Protein AF-A0A2G9SBD7-F1 (afdb_monomer_lite)

Secondary structure (DSSP, 8-state):
-HHHHHTTS-TTT-HHHHHHHHHHHHHTT-HHHHHHHHHHHHHHHHHTT--HHHHHHHHHHHHHHHHH---S-HHHHHHHHHHHHHHHHHHHHHHHHHHHTTT-HHHHHHHHHHHHT-TTGGGTS-HHHHHHHHHHHHHHTT-HHHHHHHHHHHHHH-TTS-GGGTS-HHHHHHHHHHTT--TT---S----------------PPPP-----

Structure (mmCIF, N/CA/C/O backbone):
data_AF-A0A2G9SBD7-F1
#
_entry.id   AF-A0A2G9SBD7-F1
#
loop_
_atom_site.group_PDB
_atom_site.id
_atom_site.type_symbol
_atom_site.label_atom_id
_atom_site.label_alt_id
_atom_site.label_comp_id
_atom_site.label_asym_id
_atom_site.label_entity_id
_atom_site.label_seq_id
_atom_site.pdbx_PDB_ins_code
_atom_site.Cartn_x
_atom_site.Cartn_y
_atom_site.Cartn_z
_atom_site.occupancy
_atom_site.B_iso_or_equiv
_atom_site.auth_seq_id
_atom_site.auth_comp_id
_atom_site.auth_asym_id
_atom_site.auth_atom_id
_atom_site.pdbx_PDB_model_num
ATOM 1 N N . MET A 1 1 ? 3.405 -6.764 -28.805 1.00 48.47 1 MET A N 1
ATOM 2 C CA . MET A 1 1 ? 2.105 -7.454 -28.969 1.00 48.47 1 MET A CA 1
ATOM 3 C C . MET A 1 1 ? 1.976 -8.671 -28.053 1.00 48.47 1 MET A C 1
ATOM 5 O O . MET A 1 1 ? 0.979 -8.729 -27.358 1.00 48.47 1 MET A O 1
ATOM 9 N N . ALA A 1 2 ? 2.971 -9.563 -27.932 1.00 46.06 2 ALA A N 1
ATOM 10 C CA . ALA A 1 2 ? 2.896 -10.705 -27.001 1.00 46.06 2 ALA A CA 1
ATOM 11 C C . ALA A 1 2 ? 2.765 -10.319 -25.509 1.00 46.06 2 ALA A C 1
ATOM 13 O O . ALA A 1 2 ? 2.029 -10.956 -24.771 1.00 46.06 2 ALA A O 1
ATOM 14 N N . ALA A 1 3 ? 3.420 -9.249 -25.055 1.00 46.59 3 ALA A N 1
ATOM 15 C CA . ALA A 1 3 ? 3.433 -8.906 -23.633 1.00 46.59 3 ALA A CA 1
ATOM 16 C C . ALA A 1 3 ? 2.100 -8.354 -23.081 1.00 46.59 3 ALA A C 1
ATOM 18 O O . ALA A 1 3 ? 1.811 -8.567 -21.911 1.00 46.59 3 ALA A O 1
ATOM 19 N N . ASN A 1 4 ? 1.254 -7.739 -23.919 1.00 51.06 4 ASN A N 1
ATOM 20 C CA . ASN A 1 4 ? -0.097 -7.320 -23.512 1.00 51.06 4 ASN A CA 1
ATOM 21 C C . ASN A 1 4 ? -1.028 -8.531 -23.326 1.00 51.06 4 ASN A C 1
ATOM 23 O O . ASN A 1 4 ? -1.905 -8.501 -22.476 1.00 51.06 4 ASN A O 1
ATOM 27 N N . TYR A 1 5 ? -0.810 -9.610 -24.086 1.00 50.88 5 TYR A N 1
ATOM 28 C CA . TYR A 1 5 ? -1.532 -10.876 -23.925 1.00 50.88 5 TYR A CA 1
ATOM 29 C C . TYR A 1 5 ? -1.072 -11.641 -22.672 1.00 50.88 5 TYR A C 1
ATOM 31 O O . TYR A 1 5 ? -1.877 -12.239 -21.970 1.00 50.88 5 TYR A O 1
ATOM 39 N N . LEU A 1 6 ? 0.215 -11.566 -22.321 1.00 51.47 6 LEU A N 1
ATOM 40 C CA . LEU A 1 6 ? 0.733 -12.187 -21.096 1.00 51.47 6 LEU A CA 1
ATOM 41 C C . LEU A 1 6 ? 0.282 -11.459 -19.813 1.00 51.47 6 LEU A C 1
ATOM 43 O O . LEU A 1 6 ? 0.229 -12.082 -18.761 1.00 51.47 6 LEU A O 1
ATOM 47 N N . GLN A 1 7 ? -0.081 -10.172 -19.899 1.00 52.84 7 GLN A N 1
ATOM 48 C CA . GLN A 1 7 ? -0.697 -9.426 -18.791 1.00 52.84 7 GLN A CA 1
ATOM 49 C C . GLN A 1 7 ? -2.139 -9.869 -18.492 1.00 52.84 7 GLN A C 1
ATOM 51 O O . GLN A 1 7 ? -2.590 -9.678 -17.370 1.00 52.84 7 GLN A O 1
ATOM 56 N N . SER A 1 8 ? -2.843 -10.466 -19.464 1.00 56.19 8 SER A N 1
ATOM 57 C CA . SER A 1 8 ? -4.173 -11.068 -19.259 1.00 56.19 8 SER A CA 1
ATOM 58 C C . SER A 1 8 ? -4.131 -12.521 -18.774 1.00 56.19 8 SER A C 1
ATOM 60 O O . SER A 1 8 ? -5.180 -13.104 -18.522 1.00 56.19 8 SER A O 1
ATOM 62 N N . LEU A 1 9 ? -2.940 -13.119 -18.679 1.00 58.22 9 LEU A N 1
ATOM 63 C CA . LEU A 1 9 ? -2.756 -14.457 -18.124 1.00 58.22 9 LEU A CA 1
ATOM 64 C C . LEU A 1 9 ? -2.473 -14.374 -16.628 1.00 58.22 9 LEU A C 1
ATOM 66 O O . LEU A 1 9 ? -1.978 -13.362 -16.136 1.00 58.22 9 LEU A O 1
ATOM 70 N N . ASP A 1 10 ? -2.723 -15.477 -15.932 1.00 64.06 10 ASP A N 1
ATOM 71 C CA . ASP A 1 10 ? -2.512 -15.639 -14.495 1.00 64.06 10 ASP A CA 1
ATOM 72 C C . ASP A 1 10 ? -1.005 -15.762 -14.170 1.00 64.06 10 ASP A C 1
ATOM 74 O O . ASP A 1 10 ? -0.499 -16.778 -13.690 1.00 64.06 10 ASP A O 1
ATOM 78 N N . TRP A 1 11 ? -0.229 -14.727 -14.514 1.00 64.31 11 TRP A N 1
ATOM 79 C CA . TRP A 1 11 ? 1.237 -14.715 -14.462 1.00 64.31 11 TRP A CA 1
ATOM 80 C C . TRP A 1 11 ? 1.768 -14.995 -13.054 1.00 64.31 11 TRP A C 1
ATOM 82 O O . TRP A 1 11 ? 2.883 -15.477 -12.895 1.00 64.31 11 TRP A O 1
ATOM 92 N N . ARG A 1 12 ? 0.970 -14.744 -12.016 1.00 64.12 12 ARG A N 1
ATOM 93 C CA . ARG A 1 12 ? 1.341 -15.028 -10.631 1.00 64.12 12 ARG A CA 1
ATOM 94 C C . ARG A 1 12 ? 1.384 -16.530 -10.317 1.00 64.12 12 ARG A C 1
ATOM 96 O O . ARG A 1 12 ? 2.199 -16.940 -9.491 1.00 64.12 12 ARG A O 1
ATOM 103 N N . GLN A 1 13 ? 0.538 -17.335 -10.962 1.00 64.75 13 GLN A N 1
ATOM 104 C CA . GLN A 1 13 ? 0.494 -18.796 -10.796 1.00 64.75 13 GLN A CA 1
ATOM 105 C C . GLN A 1 13 ? 1.665 -19.487 -11.507 1.00 64.75 13 GLN A C 1
ATOM 107 O O . GLN A 1 13 ? 2.065 -20.581 -11.113 1.00 64.75 13 GLN A O 1
ATOM 112 N N . ASP A 1 14 ? 2.244 -18.838 -12.524 1.00 73.81 14 ASP A N 1
ATOM 113 C CA . ASP A 1 14 ? 3.316 -19.414 -13.327 1.00 73.81 14 ASP A CA 1
ATOM 114 C C . ASP A 1 14 ? 4.569 -18.512 -13.391 1.00 73.81 14 ASP A C 1
ATOM 116 O O . ASP A 1 14 ? 4.667 -17.602 -14.227 1.00 73.81 14 ASP A O 1
ATOM 120 N N . PRO A 1 15 ? 5.601 -18.809 -12.573 1.00 79.12 15 PRO A N 1
ATOM 121 C CA . PRO A 1 15 ? 6.900 -18.143 -12.642 1.00 79.12 15 PRO A CA 1
ATOM 122 C C . PRO A 1 15 ? 7.546 -18.180 -14.037 1.00 79.12 15 PRO A C 1
ATOM 124 O O . PRO A 1 15 ? 8.384 -17.329 -14.349 1.00 79.12 15 PRO A O 1
ATOM 127 N N . TYR A 1 16 ? 7.182 -19.145 -14.889 1.00 82.25 16 TYR A N 1
ATOM 128 C CA . TYR A 1 16 ? 7.644 -19.216 -16.272 1.00 82.25 16 TYR A CA 1
ATOM 129 C C . TYR A 1 16 ? 7.102 -18.054 -17.116 1.00 82.25 16 TYR A C 1
ATOM 131 O O . TYR A 1 16 ? 7.865 -17.444 -17.870 1.00 82.25 16 TYR A O 1
ATOM 139 N N . ILE A 1 17 ? 5.828 -17.677 -16.946 1.00 81.81 17 ILE A N 1
ATOM 140 C CA . ILE A 1 17 ? 5.220 -16.526 -17.634 1.00 81.81 17 ILE A CA 1
ATOM 141 C C . ILE A 1 17 ? 5.931 -15.235 -17.225 1.00 81.81 17 ILE A C 1
ATOM 143 O O . ILE A 1 17 ? 6.362 -14.473 -18.093 1.00 81.81 17 ILE A O 1
ATOM 147 N N . VAL A 1 18 ? 6.139 -15.021 -15.922 1.00 83.06 18 VAL A N 1
ATOM 148 C CA . VAL A 1 18 ? 6.858 -13.844 -15.398 1.00 83.06 18 VAL A CA 1
ATOM 149 C C . VAL A 1 18 ? 8.268 -13.759 -15.976 1.00 83.06 18 VAL A C 1
ATOM 151 O O . VAL A 1 18 ? 8.665 -12.722 -16.511 1.00 83.06 18 VAL A O 1
ATOM 154 N N . ASN A 1 19 ? 9.019 -14.863 -15.938 1.00 86.62 19 ASN A N 1
ATOM 155 C CA . ASN A 1 19 ? 10.378 -14.913 -16.477 1.00 86.62 19 ASN A CA 1
ATOM 156 C C . ASN A 1 19 ? 10.419 -14.643 -17.984 1.00 86.62 19 ASN A C 1
ATOM 158 O O . ASN A 1 19 ? 11.332 -13.963 -18.465 1.00 86.62 19 ASN A O 1
ATOM 162 N N . ASN A 1 20 ? 9.429 -15.126 -18.735 1.00 87.94 20 ASN A N 1
ATOM 163 C CA . ASN A 1 20 ? 9.311 -14.835 -20.157 1.00 87.94 20 ASN A CA 1
ATOM 164 C C . ASN A 1 20 ? 9.027 -13.353 -20.406 1.00 87.94 20 ASN A C 1
ATOM 166 O O . ASN A 1 20 ? 9.715 -12.757 -21.232 1.00 87.94 20 ASN A O 1
ATOM 170 N N . ILE A 1 21 ? 8.096 -12.731 -19.674 1.00 87.06 21 ILE A N 1
ATOM 171 C CA . ILE A 1 21 ? 7.811 -11.288 -19.776 1.00 87.06 21 ILE A CA 1
ATOM 172 C C . ILE A 1 21 ? 9.082 -10.471 -19.509 1.00 87.06 21 ILE A C 1
ATOM 174 O O . ILE A 1 21 ? 9.465 -9.633 -20.334 1.00 87.06 21 ILE A O 1
ATOM 178 N N . ILE A 1 22 ? 9.779 -10.761 -18.403 1.00 90.06 22 ILE A N 1
ATOM 179 C CA . ILE A 1 22 ? 11.048 -10.109 -18.047 1.00 90.06 22 ILE A CA 1
ATOM 180 C C . ILE A 1 22 ? 12.065 -10.285 -19.179 1.00 90.06 22 ILE A C 1
ATOM 182 O O . ILE A 1 22 ? 12.686 -9.314 -19.621 1.00 90.06 22 ILE A O 1
ATOM 186 N N . THR A 1 23 ? 12.211 -11.508 -19.694 1.00 91.12 23 THR A N 1
ATOM 187 C CA . THR A 1 23 ? 13.149 -11.829 -20.776 1.00 91.12 23 THR A CA 1
ATOM 188 C C . THR A 1 23 ? 12.814 -11.077 -22.062 1.00 91.12 23 THR A C 1
ATOM 190 O O . THR A 1 23 ? 13.716 -10.509 -22.683 1.00 91.12 23 THR A O 1
ATOM 193 N N . PHE A 1 24 ? 11.541 -11.038 -22.464 1.00 90.81 24 PHE A N 1
ATOM 194 C CA . PHE A 1 24 ? 11.093 -10.361 -23.679 1.00 90.81 24 PHE A CA 1
ATOM 195 C C . PHE A 1 24 ? 11.360 -8.861 -23.616 1.00 90.81 24 PHE A C 1
ATOM 197 O O . PHE A 1 24 ? 11.975 -8.318 -24.537 1.00 90.81 24 PHE A O 1
ATOM 204 N N . TYR A 1 25 ? 10.972 -8.192 -22.528 1.00 91.44 25 TYR A N 1
ATOM 205 C CA . TYR A 1 25 ? 11.198 -6.753 -22.401 1.00 91.44 25 TYR A CA 1
ATOM 206 C C . TYR A 1 25 ? 12.677 -6.395 -22.241 1.00 91.44 25 TYR A C 1
ATOM 208 O O . TYR A 1 25 ? 13.140 -5.421 -22.838 1.00 91.44 25 TYR A O 1
ATOM 216 N N . THR A 1 26 ? 13.448 -7.214 -21.519 1.00 90.50 26 THR A N 1
ATOM 217 C CA . THR A 1 26 ? 14.895 -7.002 -21.360 1.00 90.50 26 THR A CA 1
ATOM 218 C C . THR A 1 26 ? 15.625 -7.145 -22.696 1.00 90.50 26 THR A C 1
ATOM 220 O O . THR A 1 26 ? 16.386 -6.256 -23.082 1.00 90.50 26 THR A O 1
ATOM 223 N N . LYS A 1 27 ? 15.365 -8.225 -23.452 1.00 91.06 27 LYS A N 1
ATOM 224 C CA . LYS A 1 27 ? 15.969 -8.440 -24.781 1.00 91.06 27 LYS A CA 1
ATOM 225 C C . LYS A 1 27 ? 15.504 -7.398 -25.799 1.00 91.06 27 LYS A C 1
ATOM 227 O O . LYS A 1 27 ? 16.307 -6.942 -26.609 1.00 91.06 27 LYS A O 1
ATOM 232 N N . GLY A 1 28 ? 14.239 -6.987 -25.721 1.00 89.81 28 GLY A N 1
ATOM 233 C CA . GLY A 1 28 ? 13.653 -5.932 -26.550 1.00 89.81 28 GLY A CA 1
ATOM 234 C C . GLY A 1 28 ? 14.074 -4.509 -26.171 1.00 89.81 28 GLY A C 1
ATOM 235 O O . GLY A 1 28 ? 13.681 -3.573 -26.860 1.00 89.81 28 GLY A O 1
ATOM 236 N N . ARG A 1 29 ? 14.868 -4.328 -25.101 1.00 89.31 29 ARG A N 1
ATOM 237 C CA . ARG A 1 29 ? 15.291 -3.020 -24.559 1.00 89.31 29 ARG A CA 1
ATOM 238 C C . ARG A 1 29 ? 14.127 -2.082 -24.201 1.00 89.31 29 ARG A C 1
ATOM 240 O O . ARG A 1 29 ? 14.303 -0.867 -24.179 1.00 89.31 29 ARG A O 1
ATOM 247 N N . ALA A 1 30 ? 12.967 -2.644 -23.877 1.00 92.88 30 ALA A N 1
ATOM 248 C CA . ALA A 1 30 ? 11.757 -1.914 -23.506 1.00 92.88 30 ALA A CA 1
ATOM 249 C C . ALA A 1 30 ? 11.595 -1.895 -21.976 1.00 92.88 30 ALA A C 1
ATOM 251 O O . ALA A 1 30 ? 10.699 -2.520 -21.408 1.00 92.88 30 ALA A O 1
ATOM 252 N N . LEU A 1 31 ? 12.540 -1.241 -21.294 1.00 93.44 31 LEU A N 1
ATOM 253 C CA . LEU A 1 31 ? 12.602 -1.205 -19.826 1.00 93.44 31 LEU A CA 1
ATOM 254 C C . LEU A 1 31 ? 11.488 -0.361 -19.194 1.00 93.44 31 LEU A C 1
ATOM 256 O O . LEU A 1 31 ? 11.118 -0.597 -18.051 1.00 93.44 31 LEU A O 1
ATOM 260 N N . ASP A 1 32 ? 10.939 0.595 -19.934 1.00 92.50 32 ASP A N 1
ATOM 261 C CA . ASP A 1 32 ? 9.762 1.367 -19.545 1.00 92.50 32 ASP A CA 1
ATOM 262 C C . ASP A 1 32 ? 8.513 0.479 -19.441 1.00 92.50 32 ASP A C 1
ATO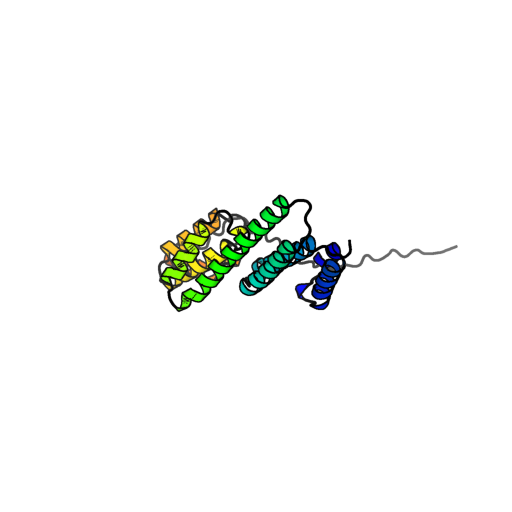M 264 O O . ASP A 1 32 ? 7.769 0.566 -18.466 1.00 92.50 32 ASP A O 1
ATOM 268 N N . LEU A 1 33 ? 8.329 -0.439 -20.393 1.00 92.56 33 LEU A N 1
ATOM 269 C CA . LEU A 1 33 ? 7.243 -1.421 -20.354 1.00 92.56 33 LEU A CA 1
ATOM 270 C C . LEU A 1 33 ? 7.463 -2.471 -19.259 1.00 92.56 33 LEU A C 1
ATOM 272 O O . LEU A 1 33 ? 6.511 -2.878 -18.594 1.00 92.56 33 LEU A O 1
ATOM 276 N N . LEU A 1 34 ? 8.719 -2.871 -19.023 1.00 94.12 34 LEU A N 1
ATOM 277 C CA . LEU A 1 34 ? 9.063 -3.752 -17.905 1.00 94.12 34 LEU A CA 1
ATOM 278 C C . LEU A 1 34 ? 8.777 -3.097 -16.548 1.00 94.12 34 LEU A C 1
ATOM 280 O O . LEU A 1 34 ? 8.286 -3.763 -15.640 1.00 94.12 34 LEU A O 1
ATOM 284 N N . ALA A 1 35 ? 9.041 -1.796 -16.410 1.00 95.25 35 ALA A N 1
ATOM 285 C CA . ALA A 1 35 ? 8.687 -1.058 -15.204 1.00 95.25 35 ALA A CA 1
ATOM 286 C C . ALA A 1 35 ? 7.173 -1.040 -14.967 1.00 95.25 35 ALA A C 1
ATOM 288 O O . ALA A 1 35 ? 6.736 -1.279 -13.845 1.00 95.25 35 ALA A O 1
ATOM 289 N N . GLY A 1 36 ? 6.380 -0.825 -16.023 1.00 93.81 36 GLY A N 1
ATOM 290 C CA . GLY A 1 36 ? 4.919 -0.898 -15.944 1.00 93.81 36 GLY A CA 1
ATOM 291 C C . GLY A 1 36 ? 4.411 -2.285 -15.539 1.00 93.81 36 GLY A C 1
ATOM 292 O O . GLY A 1 36 ? 3.465 -2.389 -14.766 1.00 93.81 36 GLY A O 1
ATOM 293 N N . PHE A 1 37 ? 5.069 -3.355 -15.995 1.00 92.62 37 PHE A N 1
ATOM 294 C CA . PHE A 1 37 ? 4.758 -4.711 -15.539 1.00 92.62 37 PHE A CA 1
ATOM 295 C C . PHE A 1 37 ? 5.019 -4.886 -14.037 1.00 92.62 37 PHE A C 1
ATOM 297 O O . PHE A 1 37 ? 4.147 -5.371 -13.328 1.00 92.62 37 PHE A O 1
ATOM 304 N N . TYR A 1 38 ? 6.171 -4.440 -13.529 1.00 95.56 38 TYR A N 1
ATOM 305 C CA . TYR A 1 38 ? 6.454 -4.508 -12.093 1.00 95.56 38 TYR A CA 1
ATOM 306 C C . TYR A 1 38 ? 5.504 -3.649 -11.241 1.00 95.56 38 TYR A C 1
ATOM 308 O O . TYR A 1 38 ? 5.141 -4.071 -10.146 1.00 95.56 38 TYR A O 1
ATOM 316 N N . ASP A 1 39 ? 5.073 -2.482 -11.728 1.00 95.38 39 ASP A N 1
ATOM 317 C CA . ASP A 1 39 ? 4.059 -1.658 -11.049 1.00 95.38 39 ASP A CA 1
ATOM 318 C C . ASP A 1 39 ? 2.701 -2.382 -10.983 1.00 95.38 39 ASP A C 1
ATOM 320 O O . ASP A 1 39 ? 2.074 -2.436 -9.928 1.00 95.38 39 ASP A O 1
ATOM 324 N N . ALA A 1 40 ? 2.288 -3.046 -12.070 1.00 92.56 40 ALA A N 1
ATOM 325 C CA . ALA A 1 40 ? 1.096 -3.896 -12.067 1.00 92.56 40 ALA A CA 1
ATOM 326 C C . ALA A 1 40 ? 1.230 -5.078 -11.091 1.00 92.56 40 ALA A C 1
ATOM 328 O O . ALA A 1 40 ? 0.286 -5.385 -10.364 1.00 92.56 40 ALA A O 1
ATOM 329 N N . CYS A 1 41 ? 2.413 -5.700 -11.010 1.00 91.50 41 CYS A N 1
ATOM 330 C CA . CYS A 1 41 ? 2.670 -6.741 -10.018 1.00 91.50 41 CYS A CA 1
ATOM 331 C C . CYS A 1 41 ? 2.518 -6.219 -8.588 1.00 91.50 41 CYS A C 1
ATOM 333 O O . CYS A 1 41 ? 1.941 -6.903 -7.745 1.00 91.50 41 CYS A O 1
ATOM 335 N N . ALA A 1 42 ? 3.028 -5.015 -8.313 1.00 95.25 42 ALA A N 1
ATOM 336 C CA . ALA A 1 42 ? 2.888 -4.388 -7.008 1.00 95.25 42 ALA A CA 1
ATOM 337 C C . ALA A 1 42 ? 1.420 -4.134 -6.657 1.00 95.25 42 ALA A C 1
ATOM 339 O O . ALA A 1 42 ? 1.023 -4.433 -5.533 1.00 95.25 42 ALA A O 1
ATOM 340 N N . GLN A 1 43 ? 0.618 -3.654 -7.614 1.00 93.88 43 GLN A N 1
ATOM 341 C CA . GLN A 1 43 ? -0.805 -3.428 -7.372 1.00 93.88 43 GLN A CA 1
ATOM 342 C C . GLN A 1 43 ? -1.565 -4.713 -7.060 1.00 93.88 43 GLN A C 1
ATOM 344 O O . GLN A 1 43 ? -2.289 -4.756 -6.076 1.00 93.88 43 GLN A O 1
ATOM 349 N N . VAL A 1 44 ? -1.328 -5.800 -7.799 1.00 91.62 44 VAL A N 1
ATOM 350 C CA . VAL A 1 44 ? -1.950 -7.100 -7.483 1.00 91.62 44 VAL A CA 1
ATOM 351 C C . VAL A 1 44 ? -1.560 -7.576 -6.078 1.00 91.62 44 VAL A C 1
ATOM 353 O O . VAL A 1 44 ? -2.406 -8.039 -5.317 1.00 91.62 44 VAL A O 1
ATOM 356 N N . GLU A 1 45 ? -0.285 -7.445 -5.691 1.00 93.38 45 GLU A N 1
ATOM 357 C CA . GLU A 1 45 ? 0.163 -7.781 -4.331 1.00 93.38 45 GLU A CA 1
ATOM 358 C C . GLU A 1 45 ? -0.549 -6.960 -3.244 1.00 93.38 45 GLU A C 1
ATOM 360 O O . GLU A 1 45 ? -0.836 -7.501 -2.175 1.00 93.38 45 GLU A O 1
ATOM 365 N N . ILE A 1 46 ? -0.857 -5.688 -3.507 1.00 94.88 46 ILE A N 1
ATOM 366 C CA . ILE A 1 46 ? -1.595 -4.805 -2.592 1.00 94.88 46 ILE A CA 1
ATOM 367 C C . ILE A 1 46 ? -3.082 -5.177 -2.561 1.00 94.88 46 ILE A C 1
ATOM 369 O O . ILE A 1 46 ? -3.627 -5.446 -1.488 1.00 94.88 46 ILE A O 1
ATOM 373 N N . ASP A 1 47 ? -3.725 -5.223 -3.724 1.00 90.69 47 ASP A N 1
ATOM 374 C CA . ASP A 1 47 ? -5.175 -5.322 -3.854 1.00 90.69 47 ASP A CA 1
ATOM 375 C C . ASP A 1 47 ? -5.712 -6.699 -3.455 1.00 90.69 47 ASP A C 1
ATOM 377 O O . ASP A 1 47 ? -6.677 -6.806 -2.692 1.00 90.69 47 ASP A O 1
ATOM 381 N N . GLU A 1 48 ? -5.069 -7.763 -3.924 1.00 87.75 48 GLU A N 1
ATOM 382 C CA . GLU A 1 48 ? -5.575 -9.122 -3.732 1.00 87.75 48 GLU A CA 1
ATOM 383 C C . GLU A 1 48 ? -4.986 -9.796 -2.491 1.00 87.75 48 GLU A C 1
ATOM 385 O O . GLU A 1 48 ? -5.652 -10.602 -1.842 1.00 87.75 48 GLU A O 1
ATOM 390 N N . TYR A 1 49 ? -3.743 -9.462 -2.131 1.00 89.81 49 TYR A N 1
ATOM 391 C CA . TYR A 1 49 ? -2.991 -10.202 -1.109 1.00 89.81 49 TYR A CA 1
ATOM 392 C C . TYR A 1 49 ? -2.578 -9.368 0.099 1.00 89.81 49 TYR A C 1
ATOM 394 O O . TYR A 1 49 ? -2.047 -9.931 1.060 1.00 89.81 49 TYR A O 1
ATOM 402 N N . GLN A 1 50 ? -2.787 -8.049 0.065 1.00 94.31 50 GLN A N 1
ATOM 403 C CA . GLN A 1 50 ? -2.373 -7.119 1.122 1.00 94.31 50 GLN A CA 1
ATOM 404 C C . GLN A 1 50 ? -0.885 -7.276 1.510 1.00 94.31 50 GLN A C 1
ATOM 406 O O . GLN A 1 50 ? -0.480 -7.043 2.659 1.00 94.31 50 GLN A O 1
ATOM 411 N N . ASN A 1 51 ? -0.057 -7.718 0.556 1.00 95.69 51 ASN A N 1
ATOM 412 C CA . ASN A 1 51 ? 1.344 -8.073 0.752 1.00 95.69 51 ASN A CA 1
ATOM 413 C C . ASN A 1 51 ? 2.254 -6.917 0.332 1.00 95.69 51 ASN A C 1
ATOM 415 O O . ASN A 1 51 ? 2.883 -6.908 -0.730 1.00 95.69 51 ASN A O 1
ATOM 419 N N . TYR A 1 52 ? 2.329 -5.929 1.215 1.00 97.69 52 TYR A N 1
ATOM 420 C CA . TYR A 1 52 ? 3.102 -4.715 0.998 1.00 97.69 52 TYR A CA 1
ATOM 421 C C . TYR A 1 52 ? 4.611 -4.976 0.877 1.00 97.69 52 TYR A C 1
ATOM 423 O O . TYR A 1 52 ? 5.292 -4.270 0.139 1.00 97.69 52 TYR A O 1
ATOM 431 N N . GLU A 1 53 ? 5.157 -6.009 1.526 1.00 97.69 53 GLU A N 1
ATOM 432 C CA . GLU A 1 53 ? 6.559 -6.411 1.369 1.00 97.69 53 GLU A CA 1
ATOM 433 C C . GLU A 1 53 ? 6.896 -6.854 -0.056 1.00 97.69 53 GLU A C 1
ATOM 435 O O . GLU A 1 53 ? 7.925 -6.446 -0.605 1.00 97.69 53 GLU A O 1
ATOM 440 N N . LYS A 1 54 ? 6.044 -7.683 -0.669 1.00 95.69 54 LYS A N 1
ATOM 441 C CA . LYS A 1 54 ? 6.235 -8.092 -2.065 1.00 95.69 54 LYS A CA 1
ATOM 442 C C . LYS A 1 54 ? 6.000 -6.931 -3.021 1.00 95.69 54 LYS A C 1
ATOM 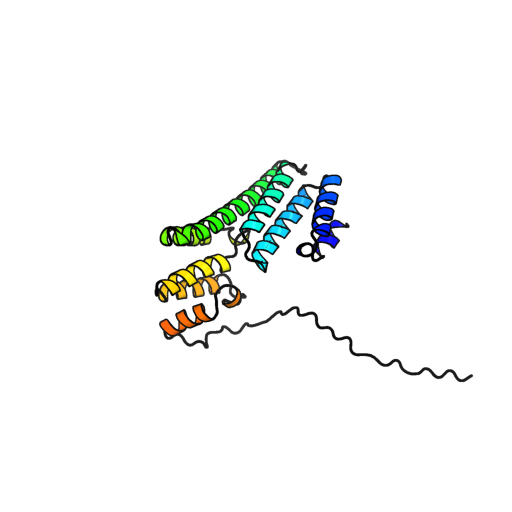444 O O . LYS A 1 54 ? 6.796 -6.751 -3.944 1.00 95.69 54 LYS A O 1
ATOM 449 N N . ALA A 1 55 ? 4.986 -6.107 -2.755 1.00 97.50 55 ALA A N 1
ATOM 450 C CA . ALA A 1 55 ? 4.744 -4.887 -3.516 1.00 97.50 55 ALA A CA 1
ATOM 451 C C . ALA A 1 55 ? 5.965 -3.954 -3.489 1.00 97.50 55 ALA A C 1
ATOM 453 O O . ALA A 1 55 ? 6.410 -3.487 -4.534 1.00 97.50 55 ALA A O 1
ATOM 454 N N . LEU A 1 56 ? 6.596 -3.769 -2.324 1.00 98.44 56 LEU A N 1
ATOM 455 C CA . LEU A 1 56 ? 7.830 -2.994 -2.183 1.00 98.44 56 LEU A CA 1
ATOM 456 C C . LEU A 1 56 ? 8.969 -3.550 -3.053 1.00 98.44 56 LEU A C 1
ATOM 458 O O . LEU A 1 56 ? 9.708 -2.781 -3.675 1.00 98.44 56 LEU A O 1
ATOM 462 N N . GLY A 1 57 ? 9.114 -4.877 -3.102 1.00 97.56 57 GLY A N 1
ATOM 463 C CA . GLY A 1 57 ? 10.079 -5.547 -3.974 1.00 97.56 57 GLY A CA 1
ATOM 464 C C . GLY A 1 57 ? 9.823 -5.247 -5.452 1.00 97.56 57 GLY A C 1
ATOM 465 O O . GLY A 1 57 ? 10.736 -4.819 -6.159 1.00 97.56 57 GLY A O 1
ATOM 466 N N . ALA A 1 58 ? 8.575 -5.390 -5.899 1.00 96.12 58 ALA A N 1
ATOM 467 C CA . ALA A 1 58 ? 8.177 -5.115 -7.276 1.00 96.12 58 ALA A CA 1
ATOM 468 C C . ALA A 1 58 ? 8.365 -3.632 -7.654 1.00 96.12 58 ALA A C 1
ATOM 470 O O . ALA A 1 58 ? 9.029 -3.339 -8.648 1.00 96.12 58 ALA A O 1
ATOM 471 N N . LEU A 1 59 ? 7.915 -2.685 -6.822 1.00 98.12 59 LEU A N 1
ATOM 472 C CA . LEU A 1 59 ? 8.134 -1.243 -7.036 1.00 98.12 59 LEU A CA 1
ATOM 473 C C . LEU A 1 59 ? 9.629 -0.888 -7.109 1.00 98.12 59 LEU A C 1
ATOM 475 O O . LEU A 1 59 ? 10.041 -0.019 -7.878 1.00 98.12 59 LEU A O 1
ATOM 479 N N . THR A 1 60 ? 10.475 -1.585 -6.344 1.00 98.31 60 THR A N 1
ATOM 480 C CA . THR A 1 60 ? 11.932 -1.388 -6.394 1.00 98.31 60 THR A CA 1
ATOM 481 C C . THR A 1 60 ? 12.509 -1.825 -7.744 1.00 98.31 60 THR A C 1
ATOM 483 O 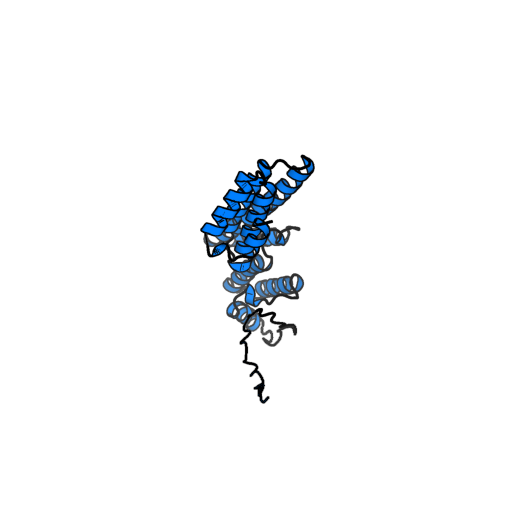O . THR A 1 60 ? 13.369 -1.135 -8.299 1.00 98.31 60 THR A O 1
ATOM 486 N N . GLU A 1 61 ? 12.038 -2.941 -8.303 1.00 97.56 61 GLU A N 1
ATOM 487 C CA . GLU A 1 61 ? 12.429 -3.372 -9.650 1.00 97.56 61 GLU A CA 1
ATOM 488 C C . GLU A 1 61 ? 11.869 -2.445 -10.738 1.00 97.56 61 GLU A C 1
ATOM 490 O O . GLU A 1 61 ? 12.596 -2.110 -11.680 1.00 97.56 61 GLU A O 1
ATOM 495 N N . ALA A 1 62 ? 10.644 -1.931 -10.573 1.00 97.19 62 ALA A N 1
ATOM 496 C CA . ALA A 1 62 ? 10.074 -0.912 -11.455 1.00 97.19 62 ALA A CA 1
ATOM 497 C C . ALA A 1 62 ? 10.963 0.343 -11.510 1.00 97.19 62 ALA A C 1
ATOM 499 O O . ALA A 1 62 ? 11.364 0.784 -12.591 1.00 97.19 62 ALA A O 1
ATOM 500 N N . TYR A 1 63 ? 11.362 0.864 -10.345 1.00 97.94 63 TYR A N 1
ATOM 501 C CA . TYR A 1 63 ? 12.250 2.024 -10.229 1.00 97.94 63 TYR A CA 1
ATOM 502 C C . TYR A 1 63 ? 13.610 1.798 -10.913 1.00 97.94 63 TYR A C 1
ATOM 504 O O . TYR A 1 63 ? 14.092 2.644 -11.677 1.00 97.94 63 TYR A O 1
ATOM 512 N N . LYS A 1 64 ? 14.233 0.629 -10.692 1.00 97.56 64 LYS A N 1
ATOM 513 C CA . LYS A 1 64 ? 15.503 0.253 -11.343 1.00 97.56 64 LYS A CA 1
ATOM 514 C C . LYS A 1 64 ? 15.375 0.202 -12.864 1.00 97.56 64 LYS A C 1
ATOM 516 O O . LYS A 1 64 ? 1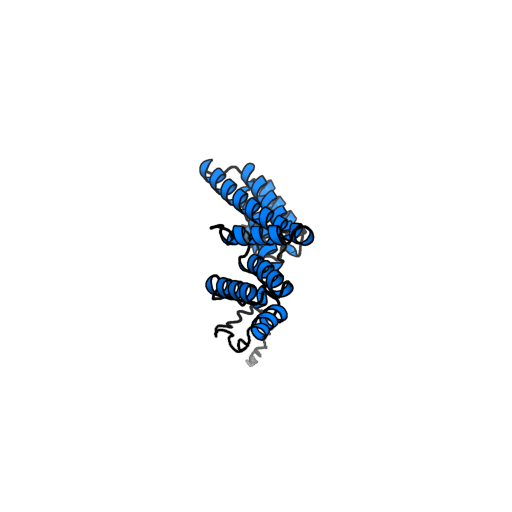6.304 0.615 -13.564 1.00 97.56 64 LYS A O 1
ATOM 521 N N . CYS A 1 65 ? 14.256 -0.312 -13.373 1.00 96.00 65 CYS A N 1
ATOM 522 C CA . CYS A 1 65 ? 13.983 -0.363 -14.806 1.00 96.00 65 CYS A CA 1
ATOM 523 C C . CYS A 1 65 ? 13.849 1.048 -15.389 1.00 96.00 65 CYS A C 1
ATOM 525 O O . CYS A 1 65 ? 14.532 1.355 -16.365 1.00 96.00 65 CYS A O 1
ATOM 527 N N . LEU A 1 66 ? 13.076 1.932 -14.744 1.00 95.94 66 LEU A N 1
ATOM 528 C CA . LEU A 1 66 ? 12.920 3.332 -15.163 1.00 95.94 66 LEU A CA 1
ATOM 529 C C . LEU A 1 66 ? 14.238 4.108 -15.152 1.00 95.94 66 LEU A C 1
ATOM 531 O O . LEU A 1 66 ? 14.499 4.875 -16.072 1.00 95.94 66 LEU A O 1
ATOM 535 N N . THR A 1 67 ? 15.111 3.871 -14.170 1.00 95.88 67 THR A N 1
ATOM 536 C CA . THR A 1 67 ? 16.425 4.542 -14.105 1.00 95.88 67 THR A CA 1
ATOM 537 C C . THR A 1 67 ? 17.297 4.201 -15.320 1.00 95.88 67 THR A C 1
ATOM 539 O O . THR A 1 67 ? 18.090 5.018 -15.781 1.00 95.88 67 THR A O 1
ATOM 542 N N . LYS A 1 68 ? 17.157 2.985 -15.859 1.00 94.75 68 LYS A N 1
ATOM 543 C CA . LYS A 1 68 ? 17.941 2.485 -17.000 1.00 94.75 68 LYS A CA 1
ATOM 544 C C . LYS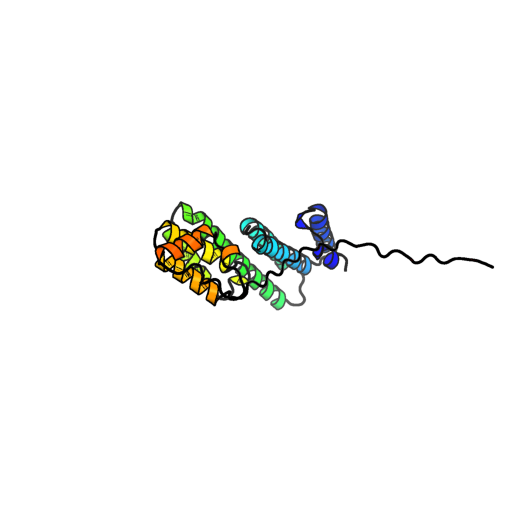 A 1 68 ? 17.230 2.646 -18.347 1.00 94.75 68 LYS A C 1
ATOM 546 O O . LYS A 1 68 ? 17.853 2.430 -19.389 1.00 94.75 68 LYS A O 1
ATOM 551 N N . ALA A 1 69 ? 15.938 2.961 -18.342 1.00 92.94 69 ALA A N 1
ATOM 552 C CA . ALA A 1 69 ? 15.140 3.087 -19.550 1.00 92.94 69 ALA A CA 1
ATOM 553 C C . ALA A 1 69 ? 15.600 4.285 -20.389 1.00 92.94 69 ALA A C 1
ATOM 555 O O . ALA A 1 69 ? 15.923 5.347 -19.866 1.00 92.94 69 ALA A O 1
ATOM 556 N N . LYS A 1 70 ? 15.603 4.120 -21.715 1.00 89.81 70 LYS A N 1
ATOM 557 C CA . LYS A 1 70 ? 15.781 5.236 -22.649 1.00 89.81 70 LYS A CA 1
ATOM 558 C C . LYS A 1 70 ? 14.406 5.792 -22.990 1.00 89.81 70 LYS A C 1
ATOM 560 O O . LYS A 1 70 ? 13.708 5.212 -23.817 1.00 89.81 70 LYS A O 1
ATOM 565 N N . MET A 1 71 ? 14.011 6.868 -22.318 1.00 87.00 71 MET A N 1
ATOM 566 C CA . MET A 1 71 ? 12.708 7.506 -22.534 1.00 87.00 71 MET A CA 1
ATOM 567 C C . MET A 1 71 ? 12.789 8.588 -23.614 1.00 87.00 71 MET A C 1
ATOM 569 O O . MET A 1 71 ? 13.876 8.956 -24.062 1.00 87.00 71 MET A O 1
ATOM 573 N N . ARG A 1 72 ? 11.626 9.074 -24.065 1.00 85.62 72 ARG A N 1
ATOM 574 C CA . ARG A 1 72 ? 11.534 10.080 -25.136 1.00 85.62 72 ARG A CA 1
ATOM 575 C C . ARG A 1 72 ? 12.150 11.412 -24.728 1.00 85.62 72 ARG A C 1
ATOM 577 O O . ARG A 1 72 ? 12.735 12.082 -25.575 1.00 85.62 72 ARG A O 1
ATOM 584 N N . SER A 1 73 ? 12.029 11.772 -23.453 1.00 92.31 73 SER A N 1
ATOM 585 C CA . SER A 1 73 ? 12.672 12.948 -22.885 1.00 92.31 73 SER A CA 1
ATOM 586 C C . SER A 1 73 ? 13.126 12.696 -21.438 1.00 92.31 73 SER A C 1
ATOM 588 O O . SER A 1 73 ? 12.543 11.843 -20.756 1.00 92.31 73 SER A O 1
ATOM 590 N N . PRO A 1 74 ? 14.160 13.415 -20.959 1.00 92.44 74 PRO A N 1
ATOM 591 C CA . PRO A 1 74 ? 14.593 13.357 -19.563 1.00 92.44 74 PRO A CA 1
ATOM 592 C C . PRO A 1 74 ? 13.484 13.738 -18.576 1.00 92.44 74 PRO A C 1
ATOM 594 O O . PRO A 1 74 ? 13.363 13.117 -17.526 1.00 92.44 74 PRO A O 1
ATOM 597 N N . GLU A 1 75 ? 12.631 14.701 -18.931 1.00 94.56 75 GLU A N 1
ATOM 598 C CA . GLU A 1 75 ? 11.536 15.177 -18.079 1.00 94.56 75 GLU A CA 1
ATOM 599 C C . GLU A 1 75 ? 10.461 14.098 -17.881 1.00 94.56 75 GLU A C 1
ATOM 601 O O . GLU A 1 75 ? 9.924 13.942 -16.785 1.00 94.56 75 GLU A O 1
ATOM 606 N N . GLU A 1 76 ? 10.155 13.308 -18.921 1.00 93.06 76 GLU A N 1
ATOM 607 C CA . GLU A 1 76 ? 9.237 12.168 -18.791 1.00 93.06 76 GLU A CA 1
ATOM 608 C C . GLU A 1 76 ? 9.807 11.105 -17.840 1.00 93.06 76 GLU A C 1
ATOM 610 O O . GLU A 1 76 ? 9.075 10.529 -17.030 1.00 93.06 76 GLU A O 1
ATOM 615 N N . GLN A 1 77 ? 11.117 10.861 -17.931 1.00 93.69 77 GLN A N 1
ATOM 616 C CA . GLN A 1 77 ? 11.809 9.909 -17.071 1.00 93.69 77 GLN A CA 1
ATOM 617 C C . GLN A 1 77 ? 11.831 10.371 -15.617 1.00 93.69 77 GLN A C 1
ATOM 619 O O . GLN A 1 77 ? 11.513 9.583 -14.727 1.00 93.69 77 GLN A O 1
ATOM 624 N N . GLU A 1 78 ? 12.148 11.640 -15.376 1.00 95.75 78 GLU A N 1
ATOM 625 C CA . GLU A 1 78 ? 12.150 12.234 -14.041 1.00 95.75 78 GLU A CA 1
ATOM 626 C C . GLU A 1 78 ? 10.756 12.201 -13.409 1.00 95.75 78 GLU A C 1
ATOM 628 O O . GLU A 1 78 ? 10.620 11.790 -12.257 1.00 95.75 78 GLU A O 1
ATOM 633 N N . ARG A 1 79 ? 9.703 12.521 -14.175 1.00 95.69 79 ARG A N 1
ATOM 634 C CA . ARG A 1 79 ? 8.319 12.436 -13.688 1.00 95.69 79 ARG A CA 1
ATOM 635 C C . ARG A 1 79 ? 7.964 11.020 -13.228 1.00 95.69 79 ARG A C 1
ATOM 637 O O . ARG A 1 79 ? 7.502 10.845 -12.106 1.00 95.69 79 ARG A O 1
ATOM 644 N N . LYS A 1 80 ? 8.228 10.005 -14.059 1.00 95.25 80 LYS A N 1
ATOM 645 C CA . LYS A 1 80 ? 7.942 8.597 -13.720 1.00 95.25 80 LYS A CA 1
ATOM 646 C C . LYS A 1 80 ? 8.787 8.091 -12.548 1.00 95.25 80 LYS A C 1
ATOM 648 O O . LYS A 1 80 ? 8.301 7.309 -11.735 1.00 95.25 80 LYS A O 1
ATOM 653 N N . LEU A 1 81 ? 10.048 8.520 -12.449 1.00 97.12 81 LEU A N 1
ATOM 654 C CA . LEU A 1 81 ? 10.904 8.191 -11.306 1.00 97.12 81 LEU A CA 1
ATOM 655 C C . LEU A 1 81 ? 10.380 8.819 -10.014 1.00 97.12 81 LEU A C 1
ATOM 657 O O . LEU A 1 81 ? 10.350 8.132 -8.997 1.00 97.12 81 LEU A O 1
ATOM 661 N N . SER A 1 82 ? 9.927 10.073 -10.067 1.00 96.69 82 SER A N 1
ATOM 662 C CA . SER A 1 82 ? 9.317 10.775 -8.934 1.00 96.69 82 SER A CA 1
ATOM 663 C C . SER A 1 82 ? 8.035 10.081 -8.463 1.00 96.69 82 SER A C 1
ATOM 665 O O . SER A 1 82 ? 7.918 9.735 -7.289 1.00 96.69 82 SER A O 1
ATOM 667 N N . GLU A 1 83 ? 7.126 9.751 -9.388 1.00 96.06 83 GLU A N 1
ATOM 668 C CA . GLU A 1 83 ? 5.910 8.974 -9.094 1.00 96.06 83 GLU A CA 1
ATOM 669 C C . GLU A 1 83 ? 6.253 7.642 -8.404 1.00 96.06 83 GLU A C 1
ATOM 671 O O . GLU A 1 83 ? 5.692 7.296 -7.363 1.00 96.06 83 GLU A O 1
ATOM 676 N N . MET A 1 84 ? 7.231 6.904 -8.936 1.00 96.69 84 MET A N 1
ATOM 677 C CA . MET A 1 84 ? 7.638 5.620 -8.368 1.00 96.69 84 MET A CA 1
ATOM 678 C C . MET A 1 84 ? 8.334 5.765 -7.004 1.00 96.69 84 MET A C 1
ATOM 680 O O . MET A 1 84 ? 8.164 4.929 -6.113 1.00 96.69 84 MET A O 1
ATOM 684 N N . GLN A 1 85 ? 9.094 6.841 -6.803 1.00 97.56 85 GLN A N 1
ATOM 685 C CA . GLN A 1 85 ? 9.729 7.155 -5.526 1.00 97.56 85 GLN A CA 1
ATOM 686 C C . GLN A 1 85 ? 8.702 7.515 -4.444 1.00 97.56 85 GLN A C 1
ATOM 688 O O . GLN A 1 85 ? 8.860 7.083 -3.294 1.00 97.56 85 GLN A O 1
ATOM 693 N N . ASN A 1 86 ? 7.634 8.233 -4.800 1.00 97.50 86 ASN A N 1
ATOM 694 C CA . ASN A 1 86 ? 6.517 8.505 -3.895 1.00 97.50 86 ASN A CA 1
ATOM 695 C C . ASN A 1 86 ? 5.834 7.202 -3.468 1.00 97.50 86 ASN A C 1
ATOM 697 O O . ASN A 1 86 ? 5.755 6.927 -2.268 1.00 97.50 86 ASN A O 1
ATOM 701 N N . LYS A 1 87 ? 5.469 6.333 -4.425 1.00 97.75 87 LYS A N 1
ATOM 702 C CA . LYS A 1 87 ? 4.875 5.015 -4.128 1.00 97.75 87 LYS A CA 1
ATOM 703 C C . LYS A 1 87 ? 5.742 4.191 -3.170 1.00 97.75 87 LYS A C 1
ATOM 705 O O . LYS A 1 87 ? 5.260 3.685 -2.156 1.00 97.75 87 LYS A O 1
ATOM 710 N N . LEU A 1 88 ? 7.048 4.102 -3.446 1.00 98.25 88 LEU A N 1
ATOM 711 C CA . LEU A 1 88 ? 8.015 3.422 -2.575 1.00 98.25 88 LEU A CA 1
ATOM 712 C C . LEU A 1 88 ? 8.030 4.002 -1.157 1.00 98.25 88 LEU A C 1
ATOM 714 O O . LEU A 1 88 ? 8.169 3.255 -0.188 1.00 98.25 88 LEU A O 1
ATOM 718 N N . THR A 1 89 ? 7.924 5.322 -1.027 1.00 98.12 89 THR A N 1
ATOM 719 C CA . THR A 1 89 ? 7.942 6.013 0.267 1.00 98.12 89 THR A CA 1
ATOM 720 C C . THR A 1 89 ? 6.687 5.701 1.078 1.00 98.12 89 THR A C 1
ATOM 722 O O . THR A 1 89 ? 6.807 5.322 2.245 1.00 98.12 89 THR A O 1
ATOM 725 N N . LEU A 1 90 ? 5.507 5.779 0.459 1.00 98.31 90 LEU A N 1
ATOM 726 C CA . LEU A 1 90 ? 4.225 5.460 1.095 1.00 98.31 90 LEU A CA 1
ATOM 727 C C . LEU A 1 90 ? 4.185 4.004 1.578 1.00 98.31 90 LEU A C 1
ATOM 729 O O . LEU A 1 90 ? 3.919 3.745 2.754 1.00 98.31 90 LEU A O 1
ATOM 733 N N . VAL A 1 91 ? 4.560 3.054 0.713 1.00 98.31 91 VAL A N 1
ATOM 734 C CA . VAL A 1 91 ? 4.601 1.623 1.060 1.00 98.31 91 VAL A CA 1
ATOM 735 C C . VAL A 1 91 ? 5.589 1.351 2.195 1.00 98.31 91 VAL A C 1
ATOM 737 O O . VAL A 1 91 ? 5.257 0.642 3.145 1.00 98.31 91 VAL A O 1
ATOM 740 N N . LYS A 1 92 ? 6.792 1.942 2.158 1.00 98.25 92 LYS A N 1
ATOM 741 C CA . LYS A 1 92 ? 7.780 1.793 3.244 1.00 98.25 92 LYS A CA 1
ATOM 742 C C . LYS A 1 92 ? 7.259 2.328 4.572 1.00 98.25 92 LYS A C 1
ATOM 744 O O . LYS A 1 92 ? 7.441 1.665 5.591 1.00 98.25 92 LYS A O 1
ATOM 749 N N . ARG A 1 93 ? 6.621 3.503 4.568 1.00 97.88 93 ARG A N 1
ATOM 750 C CA . ARG A 1 93 ? 6.018 4.093 5.772 1.00 97.88 93 ARG A CA 1
ATOM 751 C C . ARG A 1 93 ? 4.939 3.182 6.346 1.00 97.88 93 ARG A C 1
ATOM 753 O O . ARG A 1 93 ? 4.957 2.925 7.547 1.00 97.88 93 ARG A O 1
ATOM 760 N N . PHE A 1 94 ? 4.067 2.632 5.502 1.00 98.12 94 PHE A N 1
ATOM 761 C CA . PHE A 1 94 ? 3.007 1.736 5.961 1.00 98.12 94 PHE A CA 1
ATOM 762 C C . PHE A 1 94 ? 3.549 0.416 6.531 1.00 98.12 94 PHE A C 1
ATOM 764 O O . PHE A 1 94 ? 3.159 0.006 7.625 1.00 98.12 94 PHE A O 1
ATOM 771 N N . ILE A 1 95 ? 4.516 -0.217 5.856 1.00 97.62 95 ILE A N 1
ATOM 772 C CA . ILE A 1 95 ? 5.204 -1.414 6.373 1.00 97.62 95 ILE A CA 1
ATOM 773 C C . ILE A 1 95 ? 5.863 -1.114 7.721 1.00 97.62 95 ILE A C 1
ATOM 775 O O . ILE A 1 95 ? 5.757 -1.908 8.658 1.00 97.62 95 ILE A O 1
ATOM 779 N N . GLN A 1 96 ? 6.543 0.029 7.831 1.00 96.56 96 GLN A N 1
ATOM 780 C CA . GLN A 1 96 ? 7.211 0.423 9.064 1.00 96.56 96 GLN A CA 1
ATOM 781 C C . GLN A 1 96 ? 6.210 0.608 10.208 1.00 96.56 96 GLN A C 1
ATOM 783 O O . GLN A 1 96 ? 6.457 0.076 11.287 1.00 96.56 96 GLN A O 1
ATOM 788 N N . ALA A 1 97 ? 5.079 1.279 9.965 1.00 96.12 97 ALA A N 1
ATOM 789 C CA . ALA A 1 97 ? 4.015 1.453 10.955 1.00 96.12 97 ALA A CA 1
ATOM 790 C C . ALA A 1 97 ? 3.464 0.101 11.444 1.00 96.12 97 ALA A C 1
ATOM 792 O O . ALA A 1 97 ? 3.342 -0.130 12.648 1.00 96.12 97 ALA A O 1
ATOM 793 N N . ARG A 1 98 ? 3.217 -0.847 10.526 1.00 94.81 98 ARG A N 1
ATOM 794 C CA . ARG A 1 98 ? 2.766 -2.206 10.881 1.00 94.81 98 ARG A CA 1
ATOM 795 C C . ARG A 1 98 ? 3.792 -2.960 11.729 1.00 94.81 98 ARG A C 1
ATOM 797 O O . ARG A 1 98 ? 3.418 -3.625 12.691 1.00 94.81 98 ARG A O 1
ATOM 804 N N . ARG A 1 99 ? 5.084 -2.850 11.402 1.00 94.12 99 ARG A N 1
ATOM 805 C CA . ARG A 1 99 ? 6.169 -3.511 12.153 1.00 94.12 99 ARG A CA 1
ATOM 806 C C . ARG A 1 99 ? 6.399 -2.892 13.523 1.00 94.12 99 ARG A C 1
ATOM 808 O O . ARG A 1 99 ? 6.668 -3.618 14.476 1.00 94.12 99 ARG A O 1
ATOM 815 N N . SER A 1 100 ? 6.304 -1.569 13.636 1.00 93.00 100 SER A N 1
ATOM 816 C CA . SER A 1 100 ? 6.495 -0.884 14.913 1.00 93.00 100 SER A CA 1
ATOM 817 C C . SER A 1 100 ? 5.332 -1.101 15.873 1.00 93.00 100 SER A C 1
ATOM 819 O O . SER A 1 100 ? 5.532 -0.932 17.069 1.00 93.00 100 SER A O 1
ATOM 821 N N . TYR A 1 101 ? 4.158 -1.538 15.404 1.00 92.69 101 TYR A N 1
ATOM 822 C CA . TYR A 1 101 ? 2.973 -1.728 16.246 1.00 92.69 101 TYR A CA 1
ATOM 823 C C . TYR A 1 101 ? 3.198 -2.677 17.438 1.00 92.69 101 TYR A C 1
ATOM 825 O O . TYR A 1 101 ? 2.630 -2.468 18.507 1.00 92.69 101 TYR A O 1
ATOM 833 N N . SER A 1 102 ? 4.053 -3.699 17.313 1.00 90.50 102 SER A N 1
ATOM 834 C CA . SER A 1 102 ? 4.371 -4.590 18.443 1.00 90.50 102 SER A CA 1
ATOM 835 C C . SER A 1 102 ? 5.291 -3.956 19.492 1.00 90.50 102 SER A C 1
ATOM 837 O O . SER A 1 102 ? 5.368 -4.461 20.609 1.00 90.50 102 SER A O 1
ATOM 839 N N . VAL A 1 103 ? 6.007 -2.888 19.132 1.00 93.31 103 VAL A N 1
ATOM 840 C CA . VAL A 1 103 ? 7.002 -2.210 19.977 1.00 93.31 103 VAL A CA 1
ATOM 841 C C . VAL A 1 103 ? 6.420 -0.928 20.567 1.00 93.31 103 VAL A C 1
ATOM 843 O O . VAL A 1 103 ? 6.454 -0.735 21.778 1.00 93.31 103 VAL A O 1
ATOM 846 N N . ASP A 1 104 ? 5.852 -0.080 19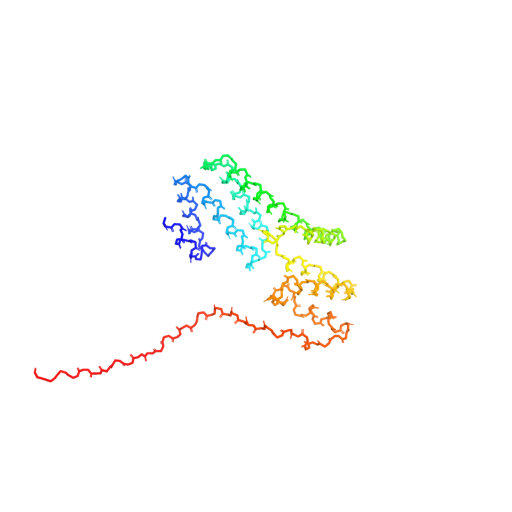.713 1.00 93.31 104 ASP A N 1
ATOM 847 C CA . ASP A 1 104 ? 5.211 1.179 20.067 1.00 93.31 104 ASP A CA 1
ATOM 848 C C . ASP A 1 104 ? 3.906 1.329 19.276 1.00 93.31 104 ASP A C 1
ATOM 850 O O . ASP A 1 104 ? 3.879 1.730 18.107 1.00 93.31 104 ASP A O 1
ATOM 854 N N . LYS A 1 105 ? 2.800 0.981 19.941 1.00 94.12 105 LYS A N 1
ATOM 855 C CA . LYS A 1 105 ? 1.455 1.076 19.367 1.00 94.12 105 LYS A CA 1
ATOM 856 C C . LYS A 1 105 ? 1.057 2.521 19.087 1.00 94.12 105 LYS A C 1
ATOM 858 O O . LYS A 1 105 ? 0.368 2.758 18.105 1.00 94.12 105 LYS A O 1
ATOM 863 N N . GLN A 1 106 ? 1.455 3.470 19.932 1.00 93.19 106 GLN A N 1
ATOM 864 C CA . GLN A 1 106 ? 1.018 4.860 19.788 1.00 93.19 106 GLN A CA 1
ATOM 865 C C . GLN A 1 106 ? 1.699 5.511 18.588 1.00 93.19 106 GLN A C 1
ATOM 867 O O . GLN A 1 106 ? 1.023 6.121 17.761 1.00 93.19 106 GLN A O 1
ATOM 872 N N . GLU A 1 107 ? 3.009 5.308 18.431 1.00 94.25 107 GLU A N 1
ATOM 873 C CA . GLU A 1 107 ? 3.720 5.824 17.260 1.00 94.25 107 GLU A CA 1
ATOM 874 C C . GLU A 1 107 ? 3.247 5.149 15.968 1.00 94.25 107 GLU A C 1
ATOM 876 O O . GLU A 1 107 ? 3.045 5.828 14.965 1.00 94.25 107 GLU A O 1
ATOM 881 N N . ALA A 1 108 ? 2.997 3.834 15.983 1.00 95.44 108 ALA A N 1
ATOM 882 C CA . ALA A 1 108 ? 2.445 3.135 14.822 1.00 95.44 108 ALA A CA 1
ATOM 883 C C . ALA A 1 108 ? 1.100 3.729 14.367 1.00 95.44 108 ALA A C 1
ATOM 885 O O . ALA A 1 108 ? 0.892 3.952 13.175 1.00 95.44 108 ALA A O 1
ATOM 886 N N . ILE A 1 109 ? 0.210 4.032 15.314 1.00 96.19 109 ILE A N 1
ATOM 887 C CA . ILE A 1 109 ? -1.095 4.639 15.034 1.00 96.19 109 ILE A CA 1
ATOM 888 C C . ILE A 1 109 ? -0.945 6.066 14.518 1.00 96.19 109 ILE A C 1
ATOM 890 O O . ILE A 1 109 ? -1.544 6.396 13.497 1.00 96.19 109 ILE A O 1
ATOM 894 N N . ARG A 1 110 ? -0.064 6.867 15.124 1.00 96.19 110 ARG A N 1
ATOM 895 C CA . ARG A 1 110 ? 0.256 8.215 14.636 1.00 96.19 110 ARG A CA 1
ATOM 896 C C . ARG A 1 110 ? 0.777 8.194 13.196 1.00 96.19 110 ARG A C 1
ATOM 898 O O . ARG A 1 110 ? 0.416 9.045 12.391 1.00 96.19 110 ARG A O 1
ATOM 905 N N . GLN A 1 111 ? 1.618 7.219 12.847 1.00 96.75 111 GLN A N 1
ATOM 906 C CA . GLN A 1 111 ? 2.113 7.056 11.477 1.00 96.75 111 GLN A CA 1
ATOM 907 C C . GLN A 1 111 ? 1.000 6.667 10.496 1.00 96.75 111 GLN A C 1
ATOM 909 O O . GLN A 1 111 ? 0.998 7.162 9.369 1.00 96.75 111 GLN A O 1
ATOM 914 N N . CYS A 1 112 ? 0.048 5.826 10.910 1.00 97.19 112 CYS A N 1
ATOM 915 C CA . CYS A 1 112 ? -1.140 5.515 10.111 1.00 97.19 112 CYS A CA 1
ATOM 916 C C . CYS A 1 112 ? -2.027 6.751 9.895 1.00 97.19 112 CYS A C 1
ATOM 918 O O . CYS A 1 112 ? -2.469 6.981 8.774 1.00 97.19 112 CYS A O 1
ATOM 920 N N . GLU A 1 113 ? -2.250 7.571 10.924 1.00 95.62 113 GLU A N 1
ATOM 921 C CA . GLU A 1 113 ? -3.007 8.827 10.803 1.00 95.62 113 GLU A CA 1
ATOM 922 C C . GLU A 1 113 ? -2.328 9.799 9.829 1.00 95.62 113 GLU A C 1
ATOM 924 O O . GLU A 1 113 ? -2.976 10.287 8.908 1.00 95.62 113 GLU A O 1
ATOM 929 N N . LEU A 1 114 ? -1.010 9.995 9.948 1.00 96.62 114 LEU A N 1
ATOM 930 C CA . LEU A 1 114 ? -0.246 10.826 9.009 1.00 96.62 114 LEU A CA 1
ATOM 931 C C . LEU A 1 114 ? -0.270 10.287 7.575 1.00 96.62 114 LEU A C 1
ATOM 933 O O . LEU A 1 114 ? -0.203 11.064 6.631 1.00 96.62 114 LEU A O 1
ATOM 937 N N . LEU A 1 115 ? -0.334 8.966 7.385 1.00 96.75 115 LEU A N 1
ATOM 938 C CA . LEU A 1 115 ? -0.493 8.387 6.050 1.00 96.75 115 LEU A CA 1
ATOM 939 C C . LEU A 1 115 ? -1.850 8.748 5.437 1.00 96.75 115 LEU A C 1
ATOM 941 O O . LEU A 1 115 ? -1.910 9.015 4.244 1.00 96.75 115 LEU A O 1
ATOM 945 N N . LEU A 1 116 ? -2.922 8.807 6.234 1.00 95.69 116 LEU A N 1
ATOM 946 C CA . LEU A 1 116 ? -4.258 9.193 5.756 1.00 95.69 116 LEU A CA 1
ATOM 947 C C . LEU A 1 116 ? -4.355 10.655 5.296 1.00 95.69 116 LEU A C 1
ATOM 949 O O . LEU A 1 116 ? -5.340 11.002 4.635 1.00 95.69 116 LEU A O 1
ATOM 953 N N . GLU A 1 117 ? -3.379 11.489 5.658 1.00 95.12 117 GLU A N 1
ATOM 954 C CA . GLU A 1 117 ? -3.255 12.884 5.225 1.00 95.12 117 GLU A CA 1
ATOM 955 C C . GLU A 1 117 ? -2.503 13.028 3.889 1.00 95.12 117 GLU A C 1
ATOM 957 O O . GLU A 1 117 ? -2.567 14.090 3.268 1.00 95.12 117 GLU A O 1
ATOM 962 N N . GLU A 1 118 ? -1.818 11.978 3.418 1.00 95.12 118 GLU A N 1
ATOM 963 C CA . GLU A 1 118 ? -1.079 12.018 2.154 1.00 95.12 118 GLU A CA 1
ATOM 964 C C . GLU A 1 118 ? -2.047 12.074 0.956 1.00 95.12 118 GLU A C 1
ATOM 966 O O . GLU A 1 118 ? -2.928 11.215 0.826 1.00 95.12 118 GLU A O 1
ATOM 971 N N . PRO A 1 119 ? -1.897 13.057 0.048 1.00 91.25 119 PRO A N 1
ATOM 972 C CA . PRO A 1 119 ? -2.852 13.291 -1.036 1.00 91.25 119 PRO A CA 1
ATOM 973 C C . PRO A 1 119 ? -2.859 12.179 -2.092 1.00 91.25 119 PRO A C 1
ATOM 975 O O . PRO A 1 119 ? -3.861 11.992 -2.779 1.00 91.25 119 PRO A O 1
ATOM 978 N N . ASP A 1 120 ? -1.756 11.445 -2.233 1.00 92.50 120 ASP A N 1
ATOM 979 C CA . ASP A 1 120 ? -1.560 10.370 -3.203 1.00 92.50 120 ASP A CA 1
ATOM 980 C C . ASP A 1 120 ? -1.499 8.981 -2.548 1.00 92.50 120 ASP A C 1
ATOM 982 O O . ASP A 1 120 ? -1.000 8.040 -3.168 1.00 92.50 120 ASP A O 1
ATOM 986 N N . LEU A 1 121 ? -2.036 8.817 -1.329 1.00 94.50 121 LEU A N 1
ATOM 987 C CA . LEU A 1 121 ? -1.969 7.552 -0.587 1.00 94.50 121 LEU A CA 1
ATOM 988 C C . LEU A 1 121 ? -2.447 6.346 -1.417 1.00 94.50 121 LEU A C 1
ATOM 990 O O . LEU A 1 121 ? -1.709 5.368 -1.546 1.00 94.50 121 LEU A O 1
ATOM 994 N N . GLU A 1 122 ? -3.625 6.442 -2.048 1.00 92.88 122 GLU A N 1
ATOM 995 C CA . GLU A 1 122 ? -4.223 5.355 -2.849 1.00 92.88 122 GLU A CA 1
ATOM 996 C C . GLU A 1 122 ? -3.413 4.956 -4.084 1.00 92.88 122 GLU A C 1
ATOM 998 O O . GLU A 1 122 ? -3.683 3.921 -4.690 1.00 92.88 122 GLU A O 1
ATOM 1003 N N . SER A 1 123 ? -2.383 5.725 -4.450 1.00 92.75 123 SER A N 1
ATOM 1004 C CA . SER A 1 123 ? -1.467 5.323 -5.518 1.00 92.75 123 SER A CA 1
ATOM 1005 C C . SER A 1 123 ? -0.615 4.100 -5.151 1.00 92.75 123 SER A C 1
ATOM 1007 O O . SER A 1 123 ? -0.067 3.459 -6.052 1.00 92.75 123 SER A O 1
ATOM 1009 N N . ALA A 1 124 ? -0.471 3.796 -3.852 1.00 94.88 124 ALA A N 1
ATOM 1010 C CA . ALA A 1 124 ? 0.414 2.737 -3.365 1.00 94.88 124 ALA A CA 1
ATOM 1011 C C . ALA A 1 124 ? -0.040 2.042 -2.068 1.00 94.88 124 ALA A C 1
ATOM 1013 O O . ALA A 1 124 ? 0.490 0.986 -1.727 1.00 94.88 124 ALA A O 1
ATOM 1014 N N . VAL A 1 125 ? -0.967 2.633 -1.310 1.00 97.25 125 VAL A N 1
ATOM 1015 C CA . VAL A 1 125 ? -1.509 2.073 -0.067 1.00 97.25 125 VAL A CA 1
ATOM 1016 C C . VAL A 1 125 ? -3.008 2.328 -0.017 1.00 97.25 125 VAL A C 1
ATOM 1018 O O . VAL A 1 125 ? -3.468 3.450 -0.199 1.00 97.25 125 VAL A O 1
ATOM 1021 N N . ARG A 1 126 ? -3.798 1.292 0.256 1.00 95.12 126 ARG A N 1
ATOM 1022 C CA . ARG A 1 126 ? -5.260 1.419 0.252 1.00 95.12 126 ARG A CA 1
ATOM 1023 C C . ARG A 1 126 ? -5.735 2.099 1.527 1.00 95.12 126 ARG A C 1
ATOM 1025 O O . ARG A 1 126 ? -5.361 1.671 2.621 1.00 95.12 126 ARG A O 1
ATOM 1032 N N . PHE A 1 127 ? -6.632 3.083 1.409 1.00 94.31 127 PHE A N 1
ATOM 1033 C CA . PHE A 1 127 ? -7.248 3.718 2.582 1.00 94.31 127 PHE A CA 1
ATOM 1034 C C . PHE A 1 127 ? -7.852 2.680 3.528 1.00 94.31 127 PHE A C 1
ATOM 1036 O O . PHE A 1 127 ? -7.669 2.771 4.741 1.00 94.31 127 PHE A O 1
ATOM 1043 N N . GLY A 1 128 ? -8.543 1.679 2.974 1.00 94.44 128 GLY A N 1
ATOM 1044 C CA . GLY A 1 128 ? -9.189 0.635 3.760 1.00 94.44 128 GLY A CA 1
ATOM 1045 C C . GLY A 1 128 ? -8.220 -0.171 4.623 1.00 94.44 128 GLY A C 1
ATOM 1046 O O . GLY A 1 128 ? -8.546 -0.449 5.773 1.00 94.44 128 GLY A O 1
ATOM 1047 N N . ASP A 1 129 ? -7.009 -0.459 4.139 1.00 95.81 129 ASP A N 1
ATOM 1048 C CA . ASP A 1 129 ? -6.005 -1.191 4.925 1.00 95.81 129 ASP A CA 1
ATOM 1049 C C . ASP A 1 129 ? -5.476 -0.351 6.092 1.00 95.81 129 ASP A C 1
ATOM 1051 O O . ASP A 1 129 ? -5.256 -0.870 7.187 1.00 95.81 129 ASP A O 1
ATOM 1055 N N . VAL A 1 130 ? -5.302 0.960 5.891 1.00 97.00 130 VAL A N 1
ATOM 1056 C CA . VAL A 1 130 ? -4.874 1.872 6.962 1.00 97.00 130 VAL A CA 1
ATOM 1057 C C . VAL A 1 130 ? -5.980 2.032 8.006 1.00 97.00 130 VAL A C 1
ATOM 1059 O O . VAL A 1 130 ? -5.722 1.901 9.204 1.00 97.00 130 VAL A O 1
ATOM 1062 N N . TYR A 1 131 ? -7.226 2.244 7.571 1.00 96.25 131 TYR A N 1
ATOM 1063 C CA . TYR A 1 131 ? -8.374 2.311 8.477 1.00 96.25 131 TYR A CA 1
ATOM 1064 C C . TYR A 1 131 ? -8.597 0.996 9.225 1.00 96.25 131 TYR A C 1
ATOM 1066 O O . TYR A 1 131 ? -8.935 1.040 10.405 1.00 96.25 131 TYR A O 1
ATOM 1074 N N . ALA A 1 132 ? -8.359 -0.159 8.600 1.00 95.19 132 ALA A N 1
ATOM 1075 C CA . ALA A 1 132 ? -8.471 -1.449 9.272 1.00 95.19 132 ALA A CA 1
ATOM 1076 C C . ALA A 1 132 ? -7.531 -1.551 10.478 1.00 95.19 132 ALA A C 1
ATOM 1078 O O . ALA A 1 132 ? -7.977 -1.933 11.561 1.00 95.19 132 ALA A O 1
ATOM 1079 N N . VAL A 1 133 ? -6.275 -1.109 10.331 1.00 95.56 133 VAL A N 1
ATOM 1080 C CA . VAL A 1 133 ? -5.309 -1.051 11.442 1.00 95.56 133 VAL A CA 1
ATOM 1081 C C . VAL A 1 133 ? -5.810 -0.140 12.569 1.00 95.56 133 VAL A C 1
ATOM 1083 O O . VAL A 1 133 ? -5.749 -0.515 13.741 1.00 95.56 133 VAL A O 1
ATOM 1086 N N . LEU A 1 134 ? -6.332 1.044 12.233 1.00 96.62 134 LEU A N 1
ATOM 1087 C CA . LEU A 1 134 ? -6.844 2.004 13.220 1.00 96.62 134 LEU A CA 1
ATOM 1088 C C . LEU A 1 134 ? -8.075 1.469 13.967 1.00 96.62 134 LEU A C 1
ATOM 1090 O O . LEU A 1 134 ? -8.134 1.521 15.197 1.00 96.62 134 LEU A O 1
ATOM 1094 N N . VAL A 1 135 ? -9.054 0.931 13.235 1.00 96.31 135 VAL A N 1
ATOM 1095 C CA . VAL A 1 135 ? -10.292 0.382 13.805 1.00 96.31 135 VAL A CA 1
ATOM 1096 C C . VAL A 1 135 ? -9.977 -0.800 14.712 1.00 96.31 135 VAL A C 1
ATOM 1098 O O . VAL A 1 135 ? -10.503 -0.873 15.825 1.00 96.31 135 VAL A O 1
ATOM 1101 N N . GLU A 1 136 ? -9.105 -1.708 14.273 1.00 94.00 136 GLU A N 1
ATOM 1102 C CA . GLU A 1 136 ? -8.679 -2.843 15.085 1.00 94.00 136 GLU A CA 1
ATOM 1103 C C . GLU A 1 136 ? -7.996 -2.373 16.374 1.00 94.00 136 GLU A C 1
ATOM 1105 O O . GLU A 1 136 ? -8.362 -2.826 17.461 1.00 94.00 136 GLU A O 1
ATOM 1110 N N . HIS A 1 137 ? -7.076 -1.408 16.284 1.00 95.44 137 HIS A N 1
ATOM 1111 C CA . HIS A 1 137 ? -6.406 -0.844 17.452 1.00 95.44 137 HIS A CA 1
ATOM 1112 C C . HIS A 1 137 ? -7.385 -0.246 18.464 1.00 95.44 137 HIS A C 1
ATOM 1114 O O . HIS A 1 137 ? -7.360 -0.618 19.639 1.00 95.44 137 HIS A O 1
ATOM 1120 N N . TYR A 1 138 ? -8.261 0.662 18.031 1.00 96.12 138 TYR A N 1
ATOM 1121 C CA . TYR A 1 138 ? -9.190 1.324 18.947 1.00 96.12 138 TYR A CA 1
ATOM 1122 C C . TYR A 1 138 ? -10.199 0.350 19.549 1.00 96.12 138 TYR A C 1
ATOM 1124 O O . TYR A 1 138 ? -10.509 0.450 20.736 1.00 96.12 138 TYR A O 1
ATOM 1132 N N . THR A 1 139 ? -10.632 -0.652 18.780 1.00 94.75 139 THR A N 1
ATOM 1133 C CA . THR A 1 139 ? -11.483 -1.729 19.299 1.00 94.75 139 THR A CA 1
ATOM 1134 C C . THR A 1 139 ? -10.753 -2.530 20.382 1.00 94.75 139 THR A C 1
ATOM 1136 O O . THR A 1 139 ? -11.320 -2.776 21.443 1.00 94.75 139 THR A O 1
ATOM 1139 N N . GLN A 1 140 ? -9.476 -2.880 20.172 1.00 92.62 140 GLN A N 1
ATOM 1140 C CA . GLN A 1 140 ? -8.651 -3.576 21.172 1.00 92.62 140 GLN A CA 1
ATOM 1141 C C . GLN A 1 140 ? -8.403 -2.739 22.438 1.00 92.62 140 GLN A C 1
ATOM 1143 O O . GLN A 1 140 ? -8.252 -3.302 23.520 1.00 92.62 140 GLN A O 1
ATOM 1148 N N . GLN A 1 141 ? -8.345 -1.408 22.322 1.00 93.31 141 GLN A N 1
ATOM 1149 C CA . GLN A 1 141 ? -8.222 -0.496 23.468 1.00 93.31 141 GLN A CA 1
ATOM 1150 C C . GLN A 1 141 ? -9.560 -0.226 24.181 1.00 93.31 141 GLN A C 1
ATOM 1152 O O . GLN A 1 141 ? -9.569 0.413 25.231 1.00 93.31 141 GLN A O 1
ATOM 1157 N N . GLY A 1 142 ? -10.688 -0.687 23.629 1.00 93.44 142 GLY A N 1
ATOM 1158 C CA . GLY A 1 142 ? -12.028 -0.374 24.133 1.00 93.44 142 GLY A CA 1
ATOM 1159 C C . GLY A 1 142 ? -12.501 1.050 23.816 1.00 93.44 142 GLY A C 1
ATOM 1160 O O . GLY A 1 142 ? -13.548 1.472 24.305 1.00 93.44 142 GLY A O 1
ATOM 1161 N N . ASP A 1 143 ? -11.768 1.795 22.982 1.00 95.31 143 ASP A N 1
ATOM 1162 C CA . ASP A 1 143 ? -12.163 3.122 22.501 1.00 95.31 143 ASP A CA 1
ATOM 1163 C C . ASP A 1 143 ? -13.099 2.978 21.289 1.00 95.31 143 ASP A C 1
ATOM 1165 O O . ASP A 1 143 ? -12.769 3.292 20.142 1.00 95.31 143 ASP A O 1
ATOM 1169 N N . PHE A 1 144 ? -14.296 2.447 21.546 1.00 95.19 144 PHE A N 1
ATOM 1170 C CA . PHE A 1 144 ? -15.283 2.174 20.500 1.00 95.19 144 PHE A CA 1
ATOM 1171 C C . PHE A 1 144 ? -15.761 3.449 19.793 1.00 95.19 144 PHE A C 1
ATOM 1173 O O . PHE A 1 144 ? -16.150 3.388 18.629 1.00 95.19 144 PHE A O 1
ATOM 1180 N N . GLN A 1 145 ? -15.679 4.611 20.450 1.00 94.81 145 GLN A N 1
ATOM 1181 C CA . GLN A 1 145 ? -16.046 5.892 19.850 1.00 94.81 145 GLN A CA 1
ATOM 1182 C C . GLN A 1 145 ? -15.075 6.288 18.732 1.00 94.81 145 GLN A C 1
ATOM 1184 O O . GLN A 1 145 ? -15.516 6.684 17.650 1.00 94.81 145 GLN A O 1
ATOM 1189 N N . LYS A 1 146 ? -13.758 6.166 18.958 1.00 94.75 146 LYS A N 1
ATOM 1190 C CA . LYS A 1 146 ? -12.770 6.402 17.894 1.00 94.75 146 LYS A CA 1
ATOM 1191 C C . LYS A 1 146 ? -12.846 5.342 16.804 1.00 94.75 146 LYS A C 1
ATOM 1193 O O . LYS A 1 146 ? -12.831 5.701 15.631 1.00 94.75 146 LYS A O 1
ATOM 1198 N N . ALA A 1 147 ? -13.016 4.072 17.174 1.00 95.44 147 ALA A N 1
ATOM 1199 C CA . ALA A 1 147 ? -13.200 2.996 16.200 1.00 95.44 147 ALA A CA 1
ATOM 1200 C C . ALA A 1 147 ? -14.391 3.278 15.264 1.00 95.44 147 ALA A C 1
ATOM 1202 O O . ALA A 1 147 ? -14.270 3.162 14.045 1.00 95.44 147 ALA A O 1
ATOM 1203 N N . TYR A 1 148 ? -15.522 3.724 15.819 1.00 94.81 148 TYR A N 1
ATOM 1204 C CA . TYR A 1 148 ? -16.699 4.101 15.039 1.00 94.81 148 TYR A CA 1
ATOM 1205 C C . TYR A 1 148 ? -16.442 5.298 14.123 1.00 94.81 148 TYR A C 1
ATOM 1207 O O . TYR A 1 148 ? -16.806 5.255 12.950 1.00 94.81 148 TYR A O 1
ATOM 1215 N N . ARG A 1 149 ? -15.768 6.346 14.614 1.00 95.00 149 ARG A N 1
ATOM 1216 C CA . ARG A 1 149 ? -15.381 7.489 13.773 1.00 95.00 149 ARG A CA 1
ATOM 1217 C C . ARG A 1 149 ? -14.539 7.063 12.573 1.00 95.00 149 ARG A C 1
ATOM 1219 O O . ARG A 1 149 ? -14.818 7.508 11.466 1.00 95.00 149 ARG A O 1
ATOM 1226 N N . CYS A 1 150 ? -13.562 6.179 12.775 1.00 94.69 150 CYS A N 1
ATOM 1227 C CA . CYS A 1 150 ? -12.761 5.639 11.680 1.00 94.69 150 CYS A CA 1
ATOM 1228 C C . CYS A 1 150 ? -13.627 4.887 10.657 1.00 94.69 150 CYS A C 1
ATOM 1230 O O . CYS A 1 150 ? -13.441 5.084 9.461 1.00 94.69 150 CYS A O 1
ATOM 1232 N N . LEU A 1 151 ? -14.605 4.082 11.097 1.00 92.81 151 LEU A N 1
ATOM 1233 C CA . LEU A 1 151 ? -15.541 3.396 10.192 1.00 92.81 151 LEU A CA 1
ATOM 1234 C C . LEU A 1 151 ? -16.408 4.374 9.383 1.00 92.81 151 LEU A C 1
ATOM 1236 O O . LEU A 1 151 ? -16.670 4.129 8.206 1.00 92.81 151 LEU A O 1
ATOM 1240 N N . GLU A 1 152 ? -16.844 5.481 9.984 1.00 92.25 152 GLU A N 1
ATOM 1241 C CA . GLU A 1 152 ? -17.622 6.514 9.289 1.00 92.25 152 GLU A CA 1
ATOM 1242 C C . GLU A 1 152 ? -16.778 7.303 8.285 1.00 92.25 152 GLU A C 1
ATOM 1244 O O . GLU A 1 152 ? -17.209 7.520 7.152 1.00 92.25 152 GLU A O 1
ATOM 1249 N N . GLU A 1 153 ? -15.557 7.690 8.657 1.00 92.44 153 GLU A N 1
ATOM 1250 C CA . GLU A 1 153 ? -14.614 8.341 7.741 1.00 92.44 153 GLU A CA 1
ATOM 1251 C C . GLU A 1 153 ? -14.260 7.422 6.566 1.00 92.44 153 GLU A C 1
ATOM 1253 O O . GLU A 1 153 ? -14.247 7.860 5.414 1.00 92.44 153 GLU A O 1
ATOM 1258 N N . MET A 1 154 ? -14.055 6.132 6.844 1.00 91.31 154 MET A N 1
ATOM 1259 C CA . MET A 1 154 ? -13.833 5.100 5.838 1.00 91.31 154 MET A CA 1
ATOM 1260 C C . MET A 1 154 ? -15.027 4.992 4.877 1.00 91.31 154 MET A C 1
ATOM 1262 O O . MET A 1 154 ? -14.828 4.987 3.664 1.00 91.31 154 MET A O 1
ATOM 1266 N N . ARG A 1 155 ? -16.266 4.990 5.391 1.00 89.62 155 ARG A N 1
ATOM 1267 C CA . ARG A 1 155 ? -17.495 5.003 4.574 1.00 89.62 155 ARG A CA 1
ATOM 1268 C C . ARG A 1 155 ? -17.637 6.263 3.725 1.00 89.62 155 ARG A C 1
ATOM 1270 O O . ARG A 1 155 ? -18.082 6.182 2.587 1.00 89.62 155 ARG A O 1
ATOM 1277 N N . SER A 1 156 ? -17.270 7.416 4.276 1.00 90.50 156 SER A N 1
ATOM 1278 C CA . SER A 1 156 ? -17.332 8.701 3.575 1.00 90.50 156 SER A CA 1
ATOM 1279 C C . SER A 1 156 ? -16.346 8.757 2.406 1.00 90.50 156 SER A C 1
ATOM 1281 O O . SER A 1 156 ? -16.708 9.172 1.307 1.00 90.50 156 SER A O 1
ATOM 1283 N N . LYS A 1 157 ? -15.111 8.281 2.618 1.00 87.38 157 LYS A N 1
ATOM 1284 C CA . LYS A 1 157 ? -14.076 8.227 1.574 1.00 87.38 157 LYS A CA 1
ATOM 1285 C C . LYS A 1 157 ? -14.319 7.113 0.549 1.00 87.38 157 LYS A C 1
ATOM 1287 O O . LYS A 1 157 ? -13.967 7.282 -0.612 1.00 87.38 157 LYS A O 1
ATOM 1292 N N . MET A 1 158 ? -14.928 5.997 0.958 1.00 85.19 158 MET A N 1
ATOM 1293 C CA . MET A 1 158 ? -15.169 4.815 0.116 1.00 85.19 158 MET A CA 1
ATOM 1294 C C . MET A 1 158 ? -16.650 4.382 0.151 1.00 85.19 158 MET A C 1
ATOM 1296 O O . MET A 1 158 ? -16.973 3.314 0.676 1.00 85.19 158 MET A O 1
ATOM 1300 N N . PRO A 1 159 ? -17.579 5.176 -0.419 1.00 82.56 159 PRO A N 1
ATOM 1301 C CA . PRO A 1 159 ? -19.021 4.933 -0.299 1.00 82.56 159 PRO A CA 1
ATOM 1302 C C . PRO A 1 159 ? -19.510 3.670 -1.022 1.00 82.56 159 PRO A C 1
ATOM 1304 O O . PRO A 1 159 ? -20.563 3.136 -0.685 1.00 82.56 159 PRO A O 1
ATOM 1307 N N . SER A 1 160 ? -18.765 3.186 -2.016 1.00 80.81 160 SER A N 1
ATOM 1308 C CA . SER A 1 160 ? -19.104 1.998 -2.805 1.00 80.81 160 SER A CA 1
ATOM 1309 C C . SER A 1 160 ? -18.486 0.703 -2.275 1.00 80.81 160 SER A C 1
ATOM 1311 O O . SER A 1 160 ? -18.762 -0.361 -2.831 1.00 80.81 160 SER A O 1
ATOM 1313 N N . VAL A 1 161 ? -17.646 0.765 -1.234 1.00 80.81 161 VAL A N 1
ATOM 1314 C CA . VAL A 1 161 ? -16.892 -0.401 -0.764 1.00 80.81 161 VAL A CA 1
ATOM 1315 C C . VAL A 1 161 ? -17.512 -0.987 0.496 1.00 80.81 161 VAL A C 1
ATOM 1317 O O . VAL A 1 161 ? -17.876 -0.280 1.435 1.00 80.81 161 VAL A O 1
ATOM 1320 N N . ASN A 1 162 ? -17.614 -2.314 0.531 1.00 83.62 162 ASN A N 1
ATOM 1321 C CA . ASN A 1 162 ? -18.069 -3.016 1.718 1.00 83.62 162 ASN A CA 1
ATOM 1322 C C . ASN A 1 162 ? -16.982 -2.978 2.805 1.00 83.62 162 ASN A C 1
ATOM 1324 O O . ASN A 1 162 ? -15.888 -3.506 2.614 1.00 83.62 162 ASN A O 1
ATOM 1328 N N . LEU A 1 163 ? -17.298 -2.401 3.969 1.00 84.50 163 LEU A N 1
ATOM 1329 C CA . LEU A 1 163 ? -16.392 -2.321 5.121 1.00 84.50 163 LEU A CA 1
ATOM 1330 C C . LEU A 1 163 ? -15.847 -3.692 5.543 1.00 84.50 163 LEU A C 1
ATOM 1332 O O . LEU A 1 163 ? -14.697 -3.780 5.974 1.00 84.50 163 LEU A O 1
ATOM 1336 N N . THR A 1 164 ? -16.640 -4.761 5.384 1.00 85.75 164 THR A N 1
ATOM 1337 C CA . THR A 1 164 ? -16.227 -6.118 5.769 1.00 85.75 164 THR A CA 1
ATOM 1338 C C . THR A 1 164 ? -15.141 -6.707 4.872 1.00 85.75 164 THR A C 1
ATOM 1340 O O . THR A 1 164 ? -14.596 -7.757 5.195 1.00 85.75 164 THR A O 1
ATOM 1343 N N . PHE A 1 165 ? -14.816 -6.051 3.752 1.00 87.50 165 PHE A N 1
ATOM 1344 C CA . PHE A 1 165 ? -13.669 -6.409 2.918 1.00 87.50 165 PHE A CA 1
ATOM 1345 C C . PHE A 1 165 ? -12.329 -6.072 3.595 1.00 87.50 165 PHE A C 1
ATOM 1347 O O . PHE A 1 165 ? -11.340 -6.763 3.372 1.00 87.50 165 PHE A O 1
ATOM 1354 N N . TYR A 1 166 ? -12.299 -5.040 4.445 1.00 90.75 166 TYR A N 1
ATOM 1355 C CA . TYR A 1 166 ? -11.078 -4.594 5.128 1.00 90.75 166 TYR A CA 1
ATOM 1356 C C . TYR A 1 166 ? -11.088 -4.892 6.626 1.00 90.75 166 TYR A C 1
ATOM 1358 O O . TYR A 1 166 ? -10.055 -5.211 7.206 1.00 90.75 166 TYR A O 1
ATOM 1366 N N . VAL A 1 167 ? -12.251 -4.775 7.269 1.00 91.56 167 VAL A N 1
ATOM 1367 C CA . VAL A 1 167 ? -12.402 -4.932 8.718 1.00 91.56 167 VAL A CA 1
ATOM 1368 C C . VAL A 1 167 ? -13.214 -6.184 9.008 1.00 91.56 167 VAL A C 1
ATOM 1370 O O . VAL A 1 167 ? -14.264 -6.396 8.409 1.00 91.56 167 VAL A O 1
ATOM 1373 N N . SER A 1 168 ? -12.772 -7.007 9.963 1.00 91.56 168 SER A N 1
ATOM 1374 C CA . SER A 1 168 ? -13.517 -8.220 10.319 1.00 91.56 168 SER A CA 1
ATOM 1375 C C . SER A 1 168 ? -14.952 -7.891 10.750 1.00 91.56 168 SER A C 1
ATOM 1377 O O . SER A 1 168 ? -15.187 -6.925 11.487 1.00 91.56 168 SER A O 1
ATOM 1379 N N . GLN A 1 169 ? -15.914 -8.722 10.340 1.00 90.44 169 GLN A N 1
ATOM 1380 C CA . GLN A 1 169 ? -17.316 -8.547 10.724 1.00 90.44 169 GLN A CA 1
ATOM 1381 C C . GLN A 1 169 ? -17.476 -8.492 12.251 1.00 90.44 169 GLN A C 1
ATOM 1383 O O . GLN A 1 169 ? -18.178 -7.623 12.760 1.00 90.44 169 GLN A O 1
ATOM 1388 N N . SER A 1 170 ? -16.746 -9.330 12.994 1.00 91.19 170 SER A N 1
ATOM 1389 C CA . SER A 1 170 ? -16.746 -9.307 14.460 1.00 91.19 170 SER A CA 1
ATOM 1390 C C . SER A 1 170 ? -16.290 -7.972 15.051 1.00 91.19 170 SER A C 1
ATOM 1392 O O . SER A 1 170 ? -16.851 -7.529 16.050 1.00 91.19 170 SER A O 1
ATOM 1394 N N . THR A 1 171 ? -15.301 -7.308 14.443 1.00 92.69 171 THR A N 1
ATOM 1395 C CA . THR A 1 171 ? -14.824 -5.991 14.897 1.00 92.69 171 THR A CA 1
ATOM 1396 C C . THR A 1 171 ? -15.901 -4.933 14.672 1.00 92.69 171 THR A C 1
ATOM 1398 O O . THR A 1 171 ? -16.205 -4.165 15.582 1.00 92.69 171 THR A O 1
ATOM 1401 N N . VAL A 1 172 ? -16.528 -4.922 13.491 1.00 91.19 172 VAL A N 1
ATOM 1402 C CA . VAL A 1 172 ? -17.614 -3.979 13.169 1.00 91.19 172 VAL A CA 1
ATOM 1403 C C . VAL A 1 172 ? -18.799 -4.170 14.121 1.00 91.19 172 VAL A C 1
ATOM 1405 O O . VAL A 1 172 ? -19.297 -3.205 14.704 1.00 91.19 172 VAL A O 1
ATOM 1408 N N . GLU A 1 173 ? -19.216 -5.417 14.338 1.00 91.12 173 GLU A N 1
ATOM 1409 C CA . GLU A 1 173 ? -20.307 -5.754 15.254 1.00 91.12 173 GLU A CA 1
ATOM 1410 C C . GLU A 1 173 ? -19.990 -5.375 16.705 1.00 91.12 173 GLU A C 1
ATOM 1412 O O . GLU A 1 173 ? -20.868 -4.872 17.409 1.00 91.12 173 GLU A O 1
ATOM 1417 N N . ALA A 1 174 ? -18.747 -5.577 17.155 1.00 92.25 174 ALA A N 1
ATOM 1418 C CA . ALA A 1 174 ? -18.310 -5.194 18.495 1.00 92.25 174 ALA A CA 1
ATOM 1419 C C . ALA A 1 174 ? -18.423 -3.679 18.715 1.00 92.25 174 ALA A C 1
ATOM 1421 O O . ALA A 1 174 ? -18.969 -3.253 19.734 1.00 92.25 174 ALA A O 1
ATOM 1422 N N . VAL A 1 175 ? -17.978 -2.875 17.743 1.00 93.00 175 VAL A N 1
ATOM 1423 C CA . VAL A 1 175 ? -18.084 -1.408 17.792 1.00 93.00 175 VAL A CA 1
ATOM 1424 C C . VAL A 1 175 ? -19.547 -0.969 17.861 1.00 93.00 175 VAL A C 1
ATOM 1426 O O . VAL A 1 175 ? -19.915 -0.166 18.718 1.00 93.00 175 VAL A O 1
ATOM 1429 N N . TYR A 1 176 ? -20.407 -1.528 17.009 1.00 91.62 176 TYR A N 1
ATOM 1430 C CA . TYR A 1 176 ? -21.826 -1.167 16.982 1.00 91.62 176 TYR A CA 1
ATOM 1431 C C . TYR A 1 176 ? -22.563 -1.572 18.252 1.00 91.62 176 TYR A C 1
ATOM 1433 O O . TYR A 1 176 ? -23.311 -0.772 18.813 1.00 91.62 176 TYR A O 1
ATOM 1441 N N . ARG A 1 177 ? -22.316 -2.790 18.746 1.00 92.31 177 ARG A N 1
ATOM 1442 C CA . ARG A 1 177 ? -22.910 -3.276 19.993 1.00 92.31 177 ARG A CA 1
ATOM 1443 C C . ARG A 1 177 ? -22.484 -2.414 21.178 1.00 92.31 177 ARG A C 1
ATOM 1445 O O . ARG A 1 177 ? -23.335 -2.061 21.990 1.00 92.31 177 ARG A O 1
ATOM 1452 N N . ALA A 1 178 ? -21.203 -2.059 21.270 1.00 91.75 178 ALA A N 1
ATOM 1453 C CA . ALA A 1 178 ? -20.687 -1.235 22.360 1.00 91.75 178 ALA A CA 1
ATOM 1454 C C . ALA A 1 178 ? -21.331 0.160 22.400 1.00 91.75 178 ALA A C 1
ATOM 1456 O O . ALA A 1 178 ? -21.570 0.695 23.480 1.00 91.75 178 ALA A O 1
ATOM 1457 N N . LEU A 1 179 ? -21.664 0.723 21.236 1.00 92.25 179 LEU A N 1
ATOM 1458 C CA . LEU A 1 179 ? -22.307 2.034 21.115 1.00 92.25 179 LEU A CA 1
ATOM 1459 C C . LEU A 1 179 ? -23.841 1.969 21.027 1.00 92.25 179 LEU A C 1
ATOM 1461 O O . LEU A 1 179 ? -24.483 2.995 20.821 1.00 92.25 179 LEU A O 1
ATOM 1465 N N . SER A 1 180 ? -24.444 0.785 21.196 1.00 88.62 180 SER A N 1
ATOM 1466 C CA . SER A 1 180 ? -25.895 0.565 21.053 1.00 88.62 180 SER A CA 1
ATOM 1467 C C . SER A 1 180 ? -26.463 1.017 19.696 1.00 88.62 180 SER A C 1
ATOM 1469 O O . SER A 1 180 ? -27.616 1.440 19.599 1.00 88.62 180 SER A O 1
ATOM 1471 N N . ILE A 1 181 ? -25.659 0.917 18.635 1.00 86.25 181 ILE A N 1
ATOM 1472 C CA . ILE A 1 181 ? -26.052 1.255 17.265 1.00 86.25 181 ILE A CA 1
ATOM 1473 C C . ILE A 1 181 ? -26.726 0.029 16.629 1.00 86.25 181 ILE A C 1
ATOM 1475 O O . ILE A 1 181 ? -26.155 -1.066 16.666 1.00 86.25 181 ILE A O 1
ATOM 1479 N N . PRO A 1 182 ? -27.924 0.165 16.028 1.00 77.44 182 PRO A N 1
ATOM 1480 C CA . PRO A 1 182 ? -28.581 -0.944 15.348 1.00 77.44 182 PRO A CA 1
ATOM 1481 C C . PRO A 1 182 ? -27.737 -1.502 14.191 1.00 77.44 182 PRO A C 1
ATOM 1483 O O . PRO A 1 182 ? -27.353 -0.777 13.274 1.00 77.44 182 PRO A O 1
ATOM 1486 N N . LEU A 1 183 ? -27.519 -2.821 14.188 1.00 66.00 183 LEU A N 1
ATOM 1487 C CA . LEU A 1 183 ? -26.811 -3.554 13.122 1.00 66.00 183 LEU A CA 1
ATOM 1488 C C . LEU A 1 183 ? -27.498 -3.450 11.744 1.00 66.00 183 LEU A C 1
ATOM 1490 O O . LEU A 1 183 ? -26.898 -3.783 10.727 1.00 66.00 183 LEU A O 1
ATOM 1494 N N . THR A 1 184 ? -28.742 -2.964 11.697 1.00 56.19 184 THR A N 1
ATOM 1495 C CA . THR A 1 184 ? -29.514 -2.692 10.476 1.00 56.19 184 THR A CA 1
ATOM 1496 C C . THR A 1 184 ? -28.991 -1.516 9.652 1.00 56.19 184 THR A C 1
ATOM 1498 O O . THR A 1 184 ? -29.461 -1.324 8.534 1.00 56.19 184 THR A O 1
ATOM 1501 N N . HIS A 1 185 ? -27.989 -0.766 10.126 1.00 51.12 185 HIS A N 1
ATOM 1502 C CA . HIS A 1 185 ? -27.301 0.265 9.340 1.00 51.12 185 HIS A CA 1
ATOM 1503 C C . HIS A 1 185 ? -26.306 -0.337 8.321 1.00 51.12 185 HIS A C 1
ATOM 1505 O O . HIS A 1 185 ? -25.151 0.086 8.214 1.00 51.12 185 HIS A O 1
ATOM 1511 N N . LYS A 1 186 ? -26.750 -1.340 7.554 1.00 48.44 186 LYS A N 1
ATOM 1512 C CA . LYS A 1 186 ? -26.154 -1.675 6.258 1.00 48.44 186 LYS A CA 1
ATOM 1513 C C . LYS A 1 186 ? -26.725 -0.677 5.243 1.00 48.44 186 LYS A C 1
ATOM 1515 O O . LYS A 1 186 ? -27.922 -0.753 4.965 1.00 48.44 186 LYS A O 1
ATOM 1520 N N . PRO A 1 187 ? -25.953 0.293 4.722 1.00 42.78 187 PRO A N 1
ATOM 1521 C CA . PRO A 1 187 ? -26.456 1.136 3.648 1.00 42.78 187 PRO A CA 1
ATOM 1522 C C . PRO A 1 187 ? -26.802 0.259 2.438 1.00 42.78 187 PRO A C 1
ATOM 1524 O O . PRO A 1 187 ? -26.069 -0.662 2.079 1.00 42.78 187 PRO A O 1
ATOM 1527 N N . ALA A 1 188 ? -27.961 0.535 1.848 1.00 38.97 188 ALA A N 1
ATOM 1528 C CA . ALA A 1 188 ? -28.508 -0.159 0.696 1.00 38.97 188 ALA A CA 1
ATOM 1529 C C . ALA A 1 188 ? -27.671 0.119 -0.564 1.00 38.97 188 ALA A C 1
ATOM 1531 O O . ALA A 1 188 ? -28.020 0.970 -1.373 1.00 38.97 188 ALA A O 1
ATOM 1532 N N . SER A 1 189 ? -26.561 -0.594 -0.729 1.00 42.53 189 SER A N 1
ATOM 1533 C CA . SER A 1 189 ? -25.868 -0.747 -2.015 1.00 42.53 189 SER A CA 1
ATOM 1534 C C . SER A 1 189 ? -24.924 -1.952 -1.985 1.00 42.53 189 SER A C 1
ATOM 1536 O O . SER A 1 189 ? -23.762 -1.868 -2.368 1.00 42.53 189 SER A O 1
ATOM 1538 N N . GLU A 1 190 ? -25.421 -3.103 -1.529 1.00 46.22 190 GLU A N 1
ATOM 1539 C CA . GLU A 1 190 ? -24.784 -4.400 -1.781 1.00 46.22 190 GLU A CA 1
ATOM 1540 C C . GLU A 1 190 ? -25.087 -4.814 -3.237 1.00 46.22 190 GLU A C 1
ATOM 1542 O O . GLU A 1 190 ? -25.890 -5.702 -3.509 1.00 46.22 190 GLU A O 1
ATOM 1547 N N . HIS A 1 191 ? -24.484 -4.134 -4.218 1.00 36.69 191 HIS A N 1
ATOM 1548 C CA . HIS A 1 191 ? -24.337 -4.699 -5.562 1.00 36.69 191 HIS A CA 1
ATOM 1549 C C . HIS A 1 191 ? -23.044 -5.496 -5.596 1.00 36.69 191 HIS A C 1
ATOM 1551 O O . HIS A 1 191 ? -21.977 -5.017 -5.970 1.00 36.69 191 HIS A O 1
ATOM 1557 N N . VAL A 1 192 ? -23.181 -6.742 -5.156 1.00 41.44 192 VAL A N 1
ATOM 1558 C CA . VAL A 1 192 ? -22.212 -7.807 -5.356 1.00 41.44 192 VAL A CA 1
ATOM 1559 C C . VAL A 1 192 ? -21.995 -7.957 -6.868 1.00 41.44 192 VAL A C 1
ATOM 1561 O O . VAL A 1 192 ? -22.798 -8.576 -7.558 1.00 41.44 192 VAL A O 1
ATOM 1564 N N . ARG A 1 193 ? -20.912 -7.393 -7.411 1.00 38.09 193 ARG A N 1
ATOM 1565 C CA . ARG A 1 193 ? -20.353 -7.873 -8.682 1.00 38.09 193 ARG A CA 1
ATOM 1566 C C . ARG A 1 193 ? -19.433 -9.042 -8.362 1.00 38.09 193 ARG A C 1
ATOM 1568 O O . ARG A 1 193 ? -18.218 -8.897 -8.297 1.00 38.09 193 ARG A O 1
ATOM 1575 N N . HIS A 1 194 ? -20.046 -10.193 -8.105 1.00 36.22 194 HIS A N 1
ATOM 1576 C CA . HIS A 1 194 ? -19.352 -11.468 -8.173 1.00 36.22 194 HIS A CA 1
ATOM 1577 C C . HIS A 1 194 ? -19.213 -11.783 -9.662 1.00 36.22 194 HIS A C 1
ATOM 1579 O O . HIS A 1 194 ? -20.178 -12.186 -10.304 1.00 36.22 194 HIS A O 1
ATOM 1585 N N . ASN A 1 195 ? -18.032 -11.559 -10.234 1.00 35.47 195 ASN A N 1
ATOM 1586 C CA . ASN A 1 195 ? -17.670 -12.219 -11.484 1.00 35.47 195 ASN A CA 1
ATOM 1587 C C . ASN A 1 195 ? -17.298 -13.667 -11.140 1.00 35.47 195 ASN A C 1
ATOM 1589 O O . ASN A 1 195 ? -16.126 -14.030 -11.138 1.00 35.47 195 ASN A O 1
ATOM 1593 N N . SER A 1 196 ? -18.293 -14.486 -10.798 1.00 38.28 196 SER A N 1
ATOM 1594 C CA . SER A 1 196 ? -18.164 -15.933 -10.928 1.00 38.28 196 SER A CA 1
ATOM 1595 C C . SER A 1 196 ? -18.609 -16.279 -12.340 1.00 38.28 196 SER A C 1
ATOM 1597 O O . SER A 1 196 ? -19.797 -16.229 -12.649 1.00 38.28 196 SER A O 1
ATOM 1599 N N . VAL A 1 197 ? -17.632 -16.551 -13.201 1.00 39.47 197 VAL A N 1
ATOM 1600 C CA . VAL A 1 197 ? -17.853 -17.242 -14.468 1.00 39.47 197 VAL A CA 1
ATOM 1601 C C . VAL A 1 197 ? -18.316 -18.647 -14.100 1.00 39.47 197 VAL A C 1
ATOM 1603 O O . VAL A 1 197 ? -17.508 -19.475 -13.691 1.00 39.47 197 VAL A O 1
ATOM 1606 N N . ASP A 1 198 ? -19.619 -18.867 -14.170 1.00 38.03 198 ASP A N 1
ATOM 1607 C CA . ASP A 1 198 ? -20.214 -20.195 -14.219 1.00 38.03 198 ASP A CA 1
ATOM 1608 C C . ASP A 1 198 ? -21.203 -20.162 -15.381 1.00 38.03 198 ASP A C 1
ATOM 1610 O O . ASP A 1 198 ? -22.388 -19.884 -15.208 1.00 38.03 198 ASP A O 1
ATOM 1614 N N . ASP A 1 199 ? -20.664 -20.295 -16.594 1.00 36.59 199 ASP A N 1
ATOM 1615 C CA . ASP A 1 199 ? -21.474 -20.562 -17.777 1.00 36.59 199 ASP A CA 1
ATOM 1616 C C . ASP A 1 199 ? -21.453 -22.075 -17.971 1.00 36.59 199 ASP A C 1
ATOM 1618 O O . ASP A 1 199 ? -20.537 -22.664 -18.549 1.00 36.59 199 ASP A O 1
ATOM 1622 N N . SER A 1 200 ? -22.433 -22.709 -17.335 1.00 36.66 200 SER A N 1
ATOM 1623 C CA . SER A 1 200 ? -22.842 -24.064 -17.655 1.00 36.66 200 SER A CA 1
ATOM 1624 C C . SER A 1 200 ? -23.486 -24.016 -19.041 1.00 36.66 200 SER A C 1
ATOM 1626 O O . SER A 1 200 ? -24.628 -23.588 -19.172 1.00 36.66 200 SER A O 1
ATOM 1628 N N . GLU A 1 201 ? -22.746 -24.421 -20.075 1.00 36.25 201 GLU A N 1
ATOM 1629 C CA . GLU A 1 201 ? -23.296 -24.638 -21.416 1.00 36.25 201 GLU A CA 1
ATOM 1630 C C . GLU A 1 201 ? -24.330 -25.780 -21.354 1.00 36.25 201 GLU A C 1
ATOM 1632 O O . GLU A 1 201 ? -23.990 -26.966 -21.386 1.00 36.25 201 GLU A O 1
ATOM 1637 N N . GLU A 1 202 ? -25.608 -25.418 -21.218 1.00 36.94 202 GLU A N 1
ATOM 1638 C CA . GLU A 1 202 ? -26.732 -26.307 -21.496 1.00 36.94 202 GLU A CA 1
ATOM 1639 C C . GLU A 1 202 ? -26.897 -26.497 -23.010 1.00 36.94 202 GLU A C 1
ATOM 1641 O O . GLU A 1 202 ? -26.750 -25.590 -23.827 1.00 36.94 202 GLU A O 1
ATOM 1646 N N . VAL A 1 203 ? -27.172 -27.749 -23.345 1.00 41.88 203 VAL A N 1
ATOM 1647 C CA . VAL A 1 203 ? -27.145 -28.384 -24.657 1.00 41.88 203 VAL A CA 1
ATOM 1648 C C . VAL A 1 203 ? -28.329 -27.922 -25.514 1.00 41.88 203 VAL A C 1
ATOM 1650 O O . VAL A 1 203 ? -29.475 -28.135 -25.126 1.00 41.88 203 VAL A O 1
ATOM 1653 N N . GLU A 1 204 ? -28.080 -27.376 -26.709 1.00 40.50 204 GLU A N 1
ATOM 1654 C CA . GLU A 1 204 ? -29.108 -27.299 -27.758 1.00 40.50 204 GLU A CA 1
ATOM 1655 C C . GLU A 1 204 ? -29.061 -28.577 -28.614 1.00 40.50 204 GLU A C 1
ATOM 1657 O O . GLU A 1 204 ? -28.101 -28.830 -29.345 1.00 40.50 204 GLU A O 1
ATOM 1662 N N . GLU A 1 205 ? -30.105 -29.406 -28.497 1.00 38.50 205 GLU A N 1
ATOM 1663 C CA . GLU A 1 205 ? -30.383 -30.523 -29.406 1.00 38.50 205 GLU A CA 1
ATOM 1664 C C . GLU A 1 205 ? -30.520 -30.007 -30.847 1.00 38.50 205 GLU A C 1
ATOM 1666 O O . GLU A 1 205 ? -31.372 -29.171 -31.156 1.00 38.50 205 GLU A O 1
ATOM 1671 N N . ALA A 1 206 ? -29.685 -30.528 -31.746 1.00 49.62 206 ALA A N 1
ATOM 1672 C CA . ALA A 1 206 ? -29.810 -30.293 -33.177 1.00 49.62 206 ALA A CA 1
ATOM 1673 C C . ALA A 1 206 ? -31.061 -31.010 -33.724 1.00 49.62 206 ALA A C 1
ATOM 1675 O O . ALA A 1 206 ? -31.274 -32.176 -33.389 1.00 49.62 206 ALA A O 1
ATOM 1676 N N . PRO A 1 207 ? -31.872 -30.373 -34.587 1.00 44.78 207 PRO A N 1
ATOM 1677 C CA . PRO A 1 207 ? -32.987 -31.052 -35.230 1.00 44.78 207 PRO A CA 1
ATOM 1678 C C . PRO A 1 207 ? -32.480 -32.040 -36.288 1.00 44.78 207 PRO A C 1
ATOM 1680 O O . PRO A 1 207 ? -31.669 -31.685 -37.148 1.00 44.78 207 PRO A O 1
ATOM 1683 N N . ASP A 1 208 ? -32.997 -33.268 -36.224 1.00 42.38 208 ASP A N 1
ATOM 1684 C CA . ASP A 1 208 ? -32.808 -34.320 -37.220 1.00 42.38 208 ASP A CA 1
ATOM 1685 C C . ASP A 1 208 ? -33.204 -33.817 -38.619 1.00 42.38 208 ASP A C 1
ATOM 1687 O O . ASP A 1 208 ? -34.340 -33.400 -38.859 1.00 42.38 208 ASP A O 1
ATOM 1691 N N . ILE A 1 209 ? -32.252 -33.847 -39.554 1.00 49.19 209 ILE A N 1
ATOM 1692 C CA . ILE A 1 209 ? -32.512 -33.621 -40.978 1.00 49.19 209 ILE A CA 1
ATOM 1693 C C . ILE A 1 209 ? -32.578 -34.991 -41.648 1.00 49.19 209 ILE A C 1
ATOM 1695 O O . ILE A 1 209 ? -31.549 -35.602 -41.944 1.00 49.19 209 ILE A O 1
ATOM 1699 N N . ASP A 1 210 ? -33.804 -35.448 -41.896 1.00 40.12 210 ASP A N 1
ATOM 1700 C CA . ASP A 1 210 ? -34.103 -36.586 -42.759 1.00 40.12 210 ASP A CA 1
ATOM 1701 C C . ASP A 1 210 ? -33.640 -36.291 -44.196 1.00 40.12 210 ASP A C 1
ATOM 1703 O O . ASP A 1 210 ? -34.098 -35.343 -44.839 1.00 40.12 210 ASP A O 1
ATOM 1707 N N . PHE A 1 211 ? -32.737 -37.123 -44.717 1.00 41.06 211 PHE A N 1
ATOM 1708 C CA . PHE A 1 211 ? -32.464 -37.211 -46.150 1.00 41.06 211 PHE A CA 1
ATOM 1709 C C . PHE A 1 211 ? -33.298 -38.353 -46.731 1.00 41.06 211 PHE A C 1
ATOM 1711 O O . PHE A 1 211 ? -32.946 -39.521 -46.574 1.00 41.06 211 PHE A O 1
ATOM 1718 N N . ASP A 1 212 ? -34.380 -37.999 -47.419 1.00 41.09 212 ASP A N 1
ATOM 1719 C CA . ASP A 1 212 ? -35.127 -38.899 -48.297 1.00 41.09 212 ASP A CA 1
ATOM 1720 C C . ASP A 1 212 ? -35.076 -38.326 -49.724 1.00 41.09 212 ASP A C 1
ATOM 1722 O O . ASP A 1 212 ? -35.438 -37.163 -49.940 1.00 41.09 212 ASP A O 1
ATOM 1726 N N . GLY A 1 213 ? -34.580 -39.122 -50.682 1.00 41.81 213 GLY A N 1
ATOM 1727 C CA . GLY A 1 213 ? -34.528 -38.794 -52.117 1.00 41.81 213 GLY A CA 1
ATOM 1728 C C . GLY A 1 213 ? -33.185 -39.013 -52.800 1.00 41.81 213 GLY A C 1
ATOM 1729 O O . GLY A 1 213 ? -32.437 -38.020 -52.935 1.00 41.81 213 GLY A O 1
#

pLDDT: mean 83.32, std 19.77, range [35.47, 98.44]

InterPro domains:
  IPR002885 Pentatricopeptide repeat [TIGR00756] (130-156)
  IPR011990 Tetratricopeptide-like helical domain superfamily [G3DSA:1.25.40.10] (13-186)
  IPR056156 IF140, C-terminal TPR domain [PF24760] (32-155)

Radius of gyration: 23.48 Å; chains: 1; bounding box: 53×54×76 Å

Organism: Aquarana catesbeiana (NCBI:txid8400)

Foldseek 3Di:
DVLVVLVVDPCVVPVVSVVVSVVVCVVVLVLQVVLVVLCVVLVCCCPVPVNLVSSLVSLVSSLVSLVSHDDPDPVVSVVVNVLSVVLNVLSVLLVVLVVCCVVDVVVSLVSLVVLVVDPCSVSRHDLLQSLQSQLVVCLVVVVLVSSVVSVVVVCVVCVQDDSCVRHPPVSVVSSCVSVVHDPVPPPPDPPPPPPPPDPPPDDDDDDDDDDDD

Sequence (213 aa):
MAANYLQSLDWRQDPYIVNNIITFYTKGRALDLLAGFYDACAQVEIDEYQNYEKALGALTEAYKCLTKAKMRSPEEQERKLSEMQNKLTLVKRFIQARRSYSVDKQEAIRQCELLLEEPDLESAVRFGDVYAVLVEHYTQQGDFQKAYRCLEEMRSKMPSVNLTFYVSQSTVEAVYRALSIPLTHKPASEHVRHNSVDDSEEVEEAPDIDFDG